Protein AF-A0A4U0XQ15-F1 (afdb_monomer_lite)

Organism: NCBI:txid329884

Sequence (193 aa):
MLPSTNFDNGTGSMVQGSIMISSTAGESGVMVSVNFSGLPSESKYGPFPYHLHTLPVPADGNCSATLGHLDPTDRGEYYPCNVAAPATCQVGDLAGKHGNITMTNFVTQYADPFLSTDPSSPAFFGDKSVVVHTSNTTRITCANFQMMSASSNGTSTNGSTSPSPSVVPYTGSAANISALGAVGLLAIAAAIL

pLDDT: mean 82.76, std 23.74, range [32.72, 98.81]

Foldseek 3Di:
DWDQAKLDCVLVWGKDDDWDWADDPPAAFIKIKDKIAGDHQCVVFDLKWKWWACAFQDPVQNPVVSPHGLAPPPLDDPDQQDCVCNVSDGLGRCCSPPNGRRDNIDIDMDTRNRADCDPVDSNDRQRIKMFMGTPVRHTTIMHHHDDDPDDDDDDDDDDDDDDDDDDDDDPPDDDPPDPPDDPDDDDDDDDDD

Structure (mmCIF, N/CA/C/O backbone):
data_AF-A0A4U0XQ15-F1
#
_entry.id   AF-A0A4U0XQ15-F1
#
loop_
_atom_site.group_PDB
_atom_site.id
_atom_site.type_symbol
_atom_site.label_atom_id
_atom_site.label_alt_id
_atom_site.label_comp_id
_atom_site.label_asym_id
_atom_site.label_entity_id
_atom_site.label_seq_id
_atom_site.pdbx_PDB_ins_code
_atom_site.Cartn_x
_atom_site.Cartn_y
_atom_site.Cartn_z
_atom_site.occupancy
_atom_site.B_iso_or_equiv
_atom_site.auth_seq_id
_atom_site.auth_comp_id
_atom_site.auth_asym_id
_atom_site.auth_atom_id
_atom_site.pdbx_PDB_model_num
ATOM 1 N N . MET A 1 1 ? -10.399 3.857 -4.719 1.00 95.00 1 MET A N 1
ATOM 2 C CA . MET A 1 1 ? -11.183 4.404 -3.586 1.00 95.00 1 MET A CA 1
ATOM 3 C C . MET A 1 1 ? -11.307 3.319 -2.538 1.00 95.00 1 MET A C 1
ATOM 5 O O . MET A 1 1 ? -11.560 2.190 -2.934 1.00 95.00 1 MET A O 1
ATOM 9 N N . LEU A 1 2 ? -11.127 3.637 -1.257 1.00 96.94 2 LEU A N 1
ATOM 10 C CA . LEU A 1 2 ? -11.436 2.709 -0.167 1.00 96.94 2 LEU A CA 1
ATOM 11 C C . LEU A 1 2 ? -12.962 2.543 -0.021 1.00 96.94 2 LEU A C 1
ATOM 13 O O . LEU A 1 2 ? -13.696 3.488 -0.332 1.00 96.94 2 LEU A O 1
ATOM 17 N N . PRO A 1 3 ? -13.452 1.365 0.405 1.00 93.88 3 PRO A N 1
ATOM 18 C CA . PRO A 1 3 ? -14.876 1.131 0.635 1.00 93.88 3 PRO A CA 1
ATOM 19 C C . PRO A 1 3 ? -15.421 1.990 1.786 1.00 93.88 3 PRO A C 1
ATOM 21 O O . PRO A 1 3 ? -14.682 2.426 2.664 1.00 93.88 3 PRO A O 1
ATOM 24 N N . SER A 1 4 ? -16.742 2.191 1.821 1.00 89.69 4 SER A N 1
ATOM 25 C CA . SER A 1 4 ? -17.441 2.897 2.911 1.00 89.69 4 SER A CA 1
ATOM 26 C C . SER A 1 4 ? -17.644 2.041 4.171 1.00 89.69 4 SER A C 1
ATOM 28 O O . SER A 1 4 ? -18.394 2.417 5.066 1.00 89.69 4 SER A O 1
ATOM 30 N N . THR A 1 5 ? -17.035 0.860 4.223 1.00 89.44 5 THR A N 1
ATOM 31 C CA . THR A 1 5 ? -17.074 -0.080 5.345 1.00 89.44 5 THR A CA 1
ATOM 32 C C . THR A 1 5 ? -15.685 -0.669 5.524 1.00 89.44 5 THR A C 1
ATOM 34 O O . THR A 1 5 ? -15.044 -1.021 4.536 1.00 89.44 5 THR A O 1
ATOM 37 N N . ASN A 1 6 ? -15.231 -0.819 6.766 1.00 86.69 6 ASN A N 1
ATOM 38 C CA . ASN A 1 6 ? -13.979 -1.518 7.034 1.00 86.69 6 ASN A CA 1
ATOM 39 C C . ASN A 1 6 ? -14.145 -3.031 6.887 1.00 86.69 6 ASN A C 1
ATOM 41 O O . ASN A 1 6 ? -15.222 -3.575 7.128 1.00 86.69 6 ASN A O 1
ATOM 45 N N . PHE A 1 7 ? -13.046 -3.692 6.535 1.00 93.50 7 PHE A N 1
ATOM 46 C CA . PHE A 1 7 ? -12.957 -5.148 6.553 1.00 93.50 7 PHE A CA 1
ATOM 47 C C . PHE A 1 7 ? -12.902 -5.678 7.989 1.00 93.50 7 PHE A C 1
ATOM 49 O O . PHE A 1 7 ? -13.624 -6.611 8.328 1.00 93.50 7 PHE A O 1
ATOM 56 N N . ASP A 1 8 ? -12.105 -5.035 8.847 1.00 91.75 8 ASP A N 1
ATOM 57 C CA . ASP A 1 8 ? -12.037 -5.330 10.279 1.00 91.75 8 ASP A CA 1
ATOM 58 C C . ASP A 1 8 ? -12.515 -4.113 11.089 1.00 91.75 8 ASP A C 1
ATOM 60 O O . ASP A 1 8 ? -11.965 -3.011 10.991 1.00 91.75 8 ASP A O 1
ATOM 64 N N . ASN A 1 9 ? -13.560 -4.311 11.899 1.00 89.31 9 ASN A N 1
ATOM 65 C CA . ASN A 1 9 ? -14.152 -3.266 12.738 1.00 89.31 9 ASN A CA 1
ATOM 66 C C . ASN A 1 9 ? -13.630 -3.263 14.192 1.00 89.31 9 ASN A C 1
ATOM 68 O O . ASN A 1 9 ? -14.117 -2.503 15.027 1.00 89.31 9 ASN A O 1
ATOM 72 N N . GLY A 1 10 ? -12.629 -4.079 14.523 1.00 90.75 10 GLY A N 1
ATOM 73 C CA . GLY A 1 10 ? -12.030 -4.203 15.857 1.00 90.75 10 GLY A CA 1
ATOM 74 C C . GLY A 1 10 ? -11.324 -2.936 16.354 1.00 90.75 10 GLY A C 1
ATOM 75 O O . GLY A 1 10 ? -11.022 -2.802 17.543 1.00 90.75 10 GLY A O 1
ATOM 76 N N . THR A 1 11 ? -11.095 -1.968 15.465 1.00 91.50 11 THR A N 1
ATOM 77 C CA . THR A 1 11 ? -10.581 -0.640 15.826 1.00 91.50 11 THR A CA 1
ATOM 78 C C . THR A 1 11 ? -11.681 0.348 16.222 1.00 91.50 11 THR A C 1
ATOM 80 O O . THR A 1 11 ? -11.382 1.369 16.841 1.00 91.50 11 THR A O 1
ATOM 83 N N . GLY A 1 12 ? -12.944 0.065 15.873 1.00 91.19 12 GLY A N 1
ATOM 84 C CA . GLY A 1 12 ? -14.080 0.975 16.048 1.00 91.19 12 GLY A CA 1
ATOM 85 C C . GLY A 1 12 ? -14.024 2.241 15.183 1.00 91.19 12 GLY A C 1
ATOM 86 O O . GLY A 1 12 ? -14.842 3.138 15.374 1.00 91.19 12 GLY A O 1
ATOM 87 N N . SER A 1 13 ? -13.063 2.333 14.260 1.00 91.44 13 SER A N 1
ATOM 88 C CA . SER A 1 13 ? -12.923 3.437 13.309 1.00 91.44 13 SER A CA 1
ATOM 89 C C . SER A 1 13 ? -13.306 2.985 11.906 1.00 91.44 13 SER A C 1
ATOM 91 O O . SER A 1 13 ? -13.332 1.789 11.634 1.00 91.44 13 SER A O 1
ATOM 93 N N . MET A 1 14 ? -13.570 3.933 11.007 1.00 95.00 14 MET A N 1
ATOM 94 C CA . MET A 1 14 ? -13.887 3.678 9.601 1.00 95.00 14 MET A CA 1
ATOM 95 C C . MET A 1 14 ? -12.905 4.440 8.718 1.00 95.00 14 MET A C 1
ATOM 97 O O . MET A 1 14 ? -12.964 5.668 8.643 1.00 95.00 14 MET A O 1
ATOM 101 N N . VAL A 1 15 ? -12.014 3.704 8.053 1.00 96.94 15 VAL A N 1
ATOM 102 C CA . VAL A 1 15 ? -10.986 4.296 7.199 1.00 96.94 15 VAL A CA 1
ATOM 103 C C . VAL A 1 15 ? -11.581 4.547 5.824 1.00 96.94 15 VAL A C 1
ATOM 105 O O . VAL A 1 15 ? -12.081 3.629 5.179 1.00 96.94 15 VAL A O 1
ATOM 108 N N . GLN A 1 16 ? -11.522 5.792 5.372 1.00 95.75 16 GLN A N 1
ATOM 109 C CA . GLN A 1 16 ? -12.090 6.230 4.101 1.00 95.75 16 GLN A CA 1
ATOM 110 C C . GLN A 1 16 ? -11.052 6.987 3.281 1.00 95.75 16 GLN A C 1
ATOM 112 O O . GLN A 1 16 ? -10.020 7.414 3.796 1.00 95.75 16 GLN A O 1
ATOM 117 N N . GLY A 1 17 ? -11.346 7.176 1.995 1.00 96.75 17 GLY A N 1
ATOM 118 C CA . GLY A 1 17 ? -10.554 8.019 1.107 1.00 96.75 17 GLY A CA 1
ATOM 119 C C . GLY A 1 17 ? -10.033 7.284 -0.121 1.00 96.75 17 GLY A C 1
ATOM 120 O O . GLY A 1 17 ? -10.680 6.377 -0.656 1.00 96.75 17 GLY A O 1
ATOM 121 N N . SER A 1 18 ? -8.885 7.716 -0.630 1.00 97.25 18 SER A N 1
ATOM 122 C CA . SER A 1 18 ? -8.362 7.255 -1.908 1.00 97.25 18 SER A CA 1
ATOM 123 C C . SER A 1 18 ? -6.843 7.261 -1.980 1.00 97.25 18 SER A C 1
ATOM 125 O O . SER A 1 18 ? -6.152 8.029 -1.318 1.00 97.25 18 SER A O 1
ATOM 127 N N . ILE A 1 19 ? -6.344 6.377 -2.834 1.00 98.19 19 ILE A N 1
ATOM 128 C CA . ILE A 1 19 ? -4.991 6.407 -3.361 1.00 98.19 19 ILE A CA 1
ATOM 129 C C . ILE A 1 19 ? -5.116 6.507 -4.881 1.00 98.19 19 ILE A C 1
ATOM 131 O O . ILE A 1 19 ? -5.899 5.776 -5.494 1.00 98.19 19 ILE A O 1
ATOM 135 N N . MET A 1 20 ? -4.399 7.455 -5.471 1.00 97.44 20 MET A N 1
ATOM 136 C CA . MET A 1 20 ? -4.305 7.665 -6.912 1.00 97.44 20 MET A CA 1
ATOM 137 C C . MET A 1 20 ? -2.851 7.495 -7.324 1.00 97.44 20 MET A C 1
ATOM 139 O O . MET A 1 20 ? -1.964 8.071 -6.700 1.00 97.44 20 MET A O 1
ATOM 143 N N . ILE A 1 21 ? -2.620 6.695 -8.359 1.00 96.44 21 ILE A N 1
ATOM 144 C CA . ILE A 1 21 ? -1.286 6.403 -8.878 1.00 96.44 21 ILE A CA 1
ATOM 145 C C . ILE A 1 21 ? -1.307 6.671 -10.380 1.00 96.44 21 ILE A C 1
ATOM 147 O O . ILE A 1 21 ? -2.149 6.119 -11.090 1.00 96.44 21 ILE A O 1
ATOM 151 N N . SER A 1 22 ? -0.414 7.531 -10.858 1.00 93.88 22 SER A N 1
ATOM 152 C CA . SER A 1 22 ? -0.318 7.915 -12.269 1.00 93.88 22 SER A CA 1
ATOM 153 C C . SER A 1 22 ? 1.123 7.866 -12.763 1.00 93.88 22 SER A C 1
ATOM 155 O O . SER A 1 22 ? 2.060 8.026 -11.987 1.00 93.88 22 SER A O 1
ATOM 157 N N . SER A 1 23 ? 1.317 7.658 -14.064 1.00 90.50 23 SER A N 1
ATOM 158 C CA . SER A 1 23 ? 2.638 7.762 -14.691 1.00 90.50 23 SER A CA 1
ATOM 159 C C . SER A 1 23 ? 3.211 9.172 -14.526 1.00 90.50 23 SER A C 1
ATOM 161 O O . SER A 1 23 ? 2.487 10.158 -14.698 1.00 90.50 23 SER A O 1
ATOM 163 N N . THR A 1 24 ? 4.509 9.281 -14.256 1.00 83.19 24 THR A N 1
ATOM 164 C CA . THR A 1 24 ? 5.234 10.554 -14.334 1.00 83.19 24 THR A CA 1
ATOM 165 C C . THR A 1 24 ? 5.574 10.875 -15.793 1.00 83.19 24 THR A C 1
ATOM 167 O O . THR A 1 24 ? 5.818 9.988 -16.610 1.00 83.19 24 THR A O 1
ATOM 170 N N . ALA A 1 25 ? 5.537 12.154 -16.174 1.00 70.69 25 ALA A N 1
ATOM 171 C CA . ALA A 1 25 ? 5.890 12.556 -17.533 1.00 70.69 25 ALA A CA 1
ATOM 172 C C . ALA A 1 25 ? 7.414 12.473 -17.722 1.00 70.69 25 ALA A C 1
ATOM 174 O O . ALA A 1 25 ? 8.147 13.239 -17.106 1.00 70.69 25 ALA A O 1
ATOM 175 N N . GLY A 1 26 ? 7.882 11.574 -18.592 1.00 60.22 26 GLY A N 1
ATOM 176 C CA . GLY A 1 26 ? 9.290 11.512 -19.009 1.00 60.22 26 GLY A CA 1
ATOM 177 C C . GLY A 1 26 ? 10.249 10.781 -18.062 1.00 60.22 26 GLY A C 1
ATOM 178 O O . GLY A 1 26 ? 11.443 10.755 -18.346 1.00 60.22 26 GLY A O 1
ATOM 179 N N . GLU A 1 27 ? 9.758 10.154 -16.990 1.00 62.00 27 GLU A N 1
ATOM 180 C CA . GLU A 1 27 ? 10.568 9.378 -16.041 1.00 62.00 27 GLU A CA 1
ATOM 181 C C . GLU A 1 27 ? 10.013 7.956 -15.863 1.00 62.00 27 GLU A C 1
ATOM 183 O O . GLU A 1 27 ? 8.839 7.693 -16.120 1.00 62.00 27 GLU A O 1
ATOM 188 N N . SER A 1 28 ? 10.866 7.021 -15.434 1.00 75.62 28 SER A N 1
ATOM 189 C CA . SER A 1 28 ? 10.411 5.700 -14.980 1.00 75.62 28 SER A CA 1
ATOM 190 C C . SER A 1 28 ? 9.802 5.819 -13.584 1.00 75.62 28 SER A C 1
ATOM 192 O O . SER A 1 28 ? 10.382 6.472 -12.717 1.00 75.62 28 SER A O 1
ATOM 194 N N . GLY A 1 29 ? 8.659 5.171 -13.365 1.00 89.69 29 GLY A N 1
ATOM 195 C CA . GLY A 1 29 ? 7.953 5.182 -12.087 1.00 89.69 29 GLY A CA 1
ATOM 196 C C . GLY A 1 29 ? 6.579 5.836 -12.151 1.00 89.69 29 GLY A C 1
ATOM 197 O O . GLY A 1 29 ? 5.979 6.014 -13.215 1.00 89.69 29 GLY A O 1
ATOM 198 N N . VAL A 1 30 ? 6.060 6.165 -10.973 1.00 96.31 30 VAL A N 1
ATOM 199 C CA . VAL A 1 30 ? 4.714 6.704 -10.788 1.00 96.31 30 VAL A CA 1
ATOM 200 C C . VAL A 1 30 ? 4.692 7.807 -9.739 1.00 96.31 30 VAL A C 1
ATOM 202 O O . VAL A 1 30 ? 5.510 7.843 -8.823 1.00 96.31 30 VAL A O 1
ATOM 205 N N . MET A 1 31 ? 3.713 8.696 -9.846 1.00 97.00 31 MET A N 1
ATOM 206 C CA . MET A 1 31 ? 3.334 9.615 -8.783 1.00 97.00 31 MET A CA 1
ATOM 207 C C . MET A 1 31 ? 2.204 8.984 -7.976 1.00 97.00 31 MET A C 1
ATOM 209 O O . MET A 1 31 ? 1.158 8.649 -8.532 1.00 97.00 31 MET A O 1
ATOM 213 N N . VAL A 1 32 ? 2.399 8.847 -6.667 1.00 98.12 32 VAL A N 1
ATOM 214 C CA . VAL A 1 32 ? 1.399 8.328 -5.732 1.00 98.12 32 VAL A CA 1
ATOM 215 C C . VAL A 1 32 ? 0.837 9.489 -4.926 1.00 98.12 32 VAL A C 1
ATOM 217 O O . VAL A 1 32 ? 1.582 10.261 -4.335 1.00 98.12 32 VAL A O 1
ATOM 220 N N . SER A 1 33 ? -0.486 9.618 -4.896 1.00 98.38 33 SER A N 1
ATOM 221 C CA . SER A 1 33 ? -1.211 10.597 -4.083 1.00 98.38 33 SER A CA 1
ATOM 222 C C . SER A 1 33 ? -2.176 9.865 -3.162 1.00 98.38 33 SER A C 1
ATOM 224 O O . SER A 1 33 ? -3.073 9.166 -3.633 1.00 98.38 33 SER A O 1
ATOM 226 N N . VAL A 1 34 ? -1.998 10.024 -1.854 1.00 98.62 34 VAL A N 1
ATOM 227 C CA . VAL A 1 34 ? -2.814 9.381 -0.820 1.00 98.62 34 VAL A CA 1
ATOM 228 C C . VAL A 1 34 ? -3.630 10.445 -0.103 1.00 98.62 34 VAL A C 1
ATOM 230 O O . VAL A 1 34 ? -3.099 11.483 0.284 1.00 98.62 34 VAL A O 1
ATOM 233 N N . ASN A 1 35 ? -4.914 10.176 0.094 1.00 98.44 35 ASN A N 1
ATOM 234 C CA . ASN A 1 35 ? -5.803 10.971 0.925 1.00 98.44 35 ASN A CA 1
ATOM 235 C C . ASN A 1 35 ? -6.703 10.018 1.709 1.00 98.44 35 ASN A C 1
ATOM 237 O O . ASN A 1 35 ? -7.694 9.522 1.173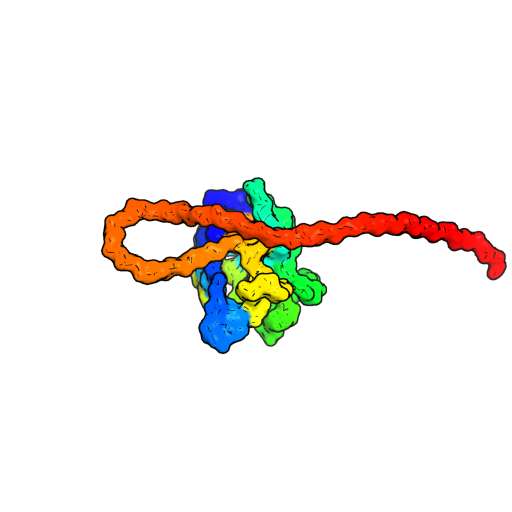 1.00 98.44 35 ASN A O 1
ATOM 241 N N . PHE A 1 36 ? -6.337 9.746 2.957 1.00 98.25 36 PHE A N 1
ATOM 242 C CA . PHE A 1 36 ? -7.093 8.901 3.869 1.00 98.25 36 PHE A CA 1
ATOM 243 C C . PHE A 1 36 ? -7.581 9.689 5.080 1.00 98.25 36 PHE A C 1
ATOM 245 O O . PHE A 1 36 ? -6.929 10.618 5.556 1.00 98.25 36 PHE A O 1
ATOM 252 N N . SER A 1 37 ? -8.727 9.286 5.609 1.00 97.69 37 SER A N 1
ATOM 253 C CA . SER A 1 37 ? -9.312 9.836 6.827 1.00 97.69 37 SER A CA 1
ATOM 254 C C . SER A 1 37 ? -9.937 8.731 7.668 1.00 97.69 37 SER A C 1
ATOM 256 O O . SER A 1 37 ? -10.144 7.608 7.201 1.00 97.69 37 SER A O 1
ATOM 258 N N . GLY A 1 38 ? -10.222 9.041 8.932 1.00 96.50 38 GLY A N 1
ATOM 259 C CA . GLY A 1 38 ? -10.832 8.081 9.851 1.00 96.50 38 GLY A CA 1
ATOM 260 C C . GLY A 1 38 ? -9.902 6.927 10.235 1.00 96.50 38 GLY A C 1
ATOM 261 O O . GLY A 1 38 ? -10.378 5.841 10.574 1.00 96.50 38 GLY A O 1
ATOM 262 N N . LEU A 1 39 ? -8.580 7.133 10.203 1.00 97.50 39 LEU A N 1
ATOM 263 C CA . LEU A 1 39 ? -7.643 6.185 10.809 1.00 97.50 39 LEU A CA 1
ATOM 264 C C . LEU A 1 39 ? -7.883 6.151 12.329 1.00 97.50 39 LEU A C 1
ATOM 266 O O . LEU A 1 39 ? -8.110 7.206 12.934 1.00 97.50 39 LEU A O 1
ATOM 270 N N . PRO A 1 40 ? -7.846 4.964 12.961 1.00 96.44 40 PRO A N 1
ATOM 271 C CA . PRO A 1 40 ? -8.031 4.855 14.401 1.00 96.44 40 PRO A CA 1
ATOM 272 C C . PRO A 1 40 ? -6.871 5.523 15.156 1.00 96.44 40 PRO A C 1
ATOM 274 O O . PRO A 1 40 ? -5.907 6.005 14.566 1.00 96.44 40 PRO A O 1
ATOM 277 N N . SER A 1 41 ? -6.959 5.562 16.488 1.00 96.25 41 SER A N 1
ATOM 278 C CA . SER A 1 41 ? -5.904 6.133 17.334 1.00 96.25 41 SER A CA 1
ATOM 279 C C . SER A 1 41 ? -4.536 5.513 17.016 1.00 96.25 41 SER A C 1
ATOM 281 O O . SER A 1 41 ? -4.329 4.315 17.220 1.00 96.25 41 SER A O 1
ATOM 283 N N . GLU A 1 42 ? -3.605 6.343 16.538 1.00 96.75 42 GLU A N 1
ATOM 284 C CA . GLU A 1 42 ? -2.240 5.932 16.195 1.00 96.75 42 GLU A CA 1
ATOM 285 C C . GLU A 1 42 ? -1.525 5.318 17.405 1.00 96.75 42 GLU A C 1
ATOM 287 O O . GLU A 1 42 ? -0.950 4.244 17.298 1.00 96.75 42 GLU A O 1
ATOM 292 N N . SER A 1 43 ? -1.644 5.921 18.589 1.00 96.62 43 SER A N 1
ATOM 293 C CA . SER A 1 43 ? -1.001 5.402 19.802 1.00 96.62 43 SER A CA 1
ATOM 294 C C . SER A 1 43 ? -1.501 4.020 20.239 1.00 96.62 43 SER A C 1
ATOM 296 O O . SER A 1 43 ? -0.828 3.356 21.024 1.00 96.62 43 SER A O 1
ATOM 298 N N . LYS A 1 44 ? -2.672 3.580 19.758 1.00 96.69 44 LYS A N 1
ATOM 299 C CA . LYS A 1 44 ? -3.254 2.271 20.087 1.00 96.6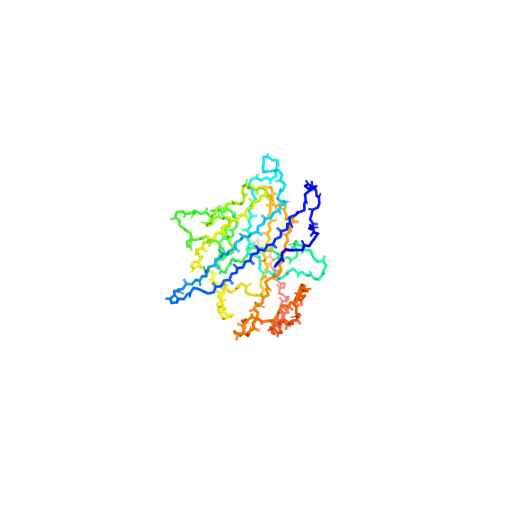9 44 LYS A CA 1
ATOM 300 C C . LYS A 1 44 ? -3.098 1.237 18.972 1.00 96.69 44 LYS A C 1
ATOM 302 O O . LYS A 1 44 ? -2.938 0.058 19.268 1.00 96.69 44 LYS A O 1
ATOM 307 N N . TYR A 1 45 ? -3.206 1.660 17.717 1.00 97.62 45 TYR A N 1
ATOM 308 C CA . TYR A 1 45 ? -3.292 0.759 16.563 1.00 97.62 45 TYR A CA 1
ATOM 309 C C . TYR A 1 45 ? -2.261 1.059 15.470 1.00 97.62 45 TYR A C 1
ATOM 311 O O . TYR A 1 45 ? -2.112 0.263 14.545 1.00 97.62 45 TYR A O 1
ATOM 319 N N . GLY A 1 46 ? -1.593 2.206 15.552 1.00 96.88 46 GLY A N 1
ATOM 320 C CA . GLY A 1 46 ? -0.602 2.666 14.593 1.00 96.88 46 GLY A CA 1
ATOM 321 C C . GLY A 1 46 ? 0.844 2.383 15.036 1.00 96.88 46 GLY A C 1
ATOM 322 O O . GLY A 1 46 ? 1.062 1.692 16.039 1.00 96.88 46 GLY A O 1
ATOM 323 N N . PRO A 1 47 ? 1.837 2.893 14.282 1.00 97.75 47 PRO A N 1
ATOM 324 C CA . PRO A 1 47 ? 1.667 3.520 12.965 1.00 97.75 47 PRO A CA 1
ATOM 325 C C . PRO A 1 47 ? 1.055 2.521 11.967 1.00 97.75 47 PRO A C 1
ATOM 327 O O . PRO A 1 47 ? 1.137 1.319 12.201 1.00 97.75 47 PRO A O 1
ATOM 330 N N . PHE A 1 48 ? 0.389 2.993 10.910 1.00 98.50 48 PHE A N 1
ATOM 331 C CA . PHE A 1 48 ? -0.375 2.139 9.990 1.00 98.50 48 PHE A CA 1
ATOM 332 C C . PHE A 1 48 ? 0.405 1.898 8.689 1.00 98.50 48 PHE A C 1
ATOM 334 O O . PHE A 1 48 ? 0.498 2.817 7.859 1.00 98.50 48 PHE A O 1
ATOM 341 N N . PRO A 1 49 ? 0.969 0.694 8.481 1.00 98.44 49 PRO A N 1
ATOM 342 C CA . PRO A 1 49 ? 1.556 0.321 7.206 1.00 98.44 49 PRO A CA 1
ATOM 343 C C . PRO A 1 49 ? 0.477 0.209 6.133 1.00 98.44 49 PRO A C 1
ATOM 345 O O . PRO A 1 49 ? -0.677 -0.128 6.407 1.00 98.44 49 PRO A O 1
ATOM 348 N N . TYR A 1 50 ? 0.857 0.460 4.892 1.00 98.69 50 TYR A N 1
ATOM 349 C CA . TYR A 1 50 ? 0.002 0.245 3.739 1.00 98.69 50 TYR A CA 1
ATOM 350 C C . TYR A 1 50 ? 0.849 -0.249 2.577 1.00 98.69 50 TYR A C 1
ATOM 352 O O . TYR A 1 50 ? 1.947 0.256 2.325 1.00 98.69 50 TYR A O 1
ATOM 360 N N . HIS A 1 51 ? 0.327 -1.254 1.886 1.00 98.75 51 HIS A N 1
ATOM 361 C CA . HIS A 1 51 ? 1.053 -1.970 0.850 1.00 98.75 51 HIS A CA 1
ATOM 362 C C . HIS A 1 51 ? 0.145 -2.238 -0.341 1.00 98.75 51 HIS A C 1
ATOM 364 O O . HIS A 1 51 ? -1.084 -2.287 -0.214 1.00 98.75 51 HIS A O 1
ATOM 370 N N . LEU A 1 52 ? 0.757 -2.455 -1.502 1.00 98.81 52 LEU A N 1
ATOM 371 C CA . LEU A 1 52 ? 0.070 -3.080 -2.622 1.00 98.81 52 LEU A CA 1
ATOM 372 C C . LEU A 1 52 ? 0.191 -4.594 -2.484 1.00 98.81 52 LEU A C 1
ATOM 374 O O . LEU A 1 52 ? 1.286 -5.107 -2.266 1.00 98.81 52 LEU A O 1
ATOM 378 N N . HIS A 1 53 ? -0.927 -5.300 -2.599 1.00 98.81 53 HIS A N 1
ATOM 379 C CA . HIS A 1 53 ? -1.017 -6.748 -2.448 1.00 98.81 53 HIS A CA 1
ATOM 380 C C . HIS A 1 53 ? -1.179 -7.452 -3.792 1.00 98.81 53 HIS A C 1
ATOM 382 O O . HIS A 1 53 ? -1.678 -6.878 -4.757 1.00 98.81 53 HIS A O 1
ATOM 388 N N . THR A 1 54 ? -0.749 -8.711 -3.848 1.00 98.06 54 THR A N 1
ATOM 389 C CA . THR A 1 54 ? -0.546 -9.441 -5.105 1.00 98.06 54 THR A CA 1
ATOM 390 C C . THR A 1 54 ? -1.845 -9.810 -5.830 1.00 98.06 54 THR A C 1
ATOM 392 O O . THR A 1 54 ? -1.842 -9.943 -7.052 1.00 98.06 54 THR A O 1
ATOM 395 N N . LEU A 1 55 ? -2.961 -9.963 -5.106 1.00 98.44 55 LEU A N 1
ATOM 396 C CA . LEU A 1 55 ? -4.268 -10.276 -5.686 1.00 98.44 55 LEU A CA 1
ATOM 397 C C . LEU A 1 55 ? -5.277 -9.136 -5.483 1.00 98.44 55 LEU A C 1
ATOM 399 O O . LEU A 1 55 ? -5.177 -8.380 -4.507 1.00 98.44 55 LEU A O 1
ATOM 403 N N . PRO A 1 56 ? -6.280 -9.019 -6.371 1.00 98.44 56 PRO A N 1
ATOM 404 C CA . PRO A 1 56 ? -7.403 -8.124 -6.151 1.00 98.44 56 PRO A CA 1
ATOM 405 C C . PRO A 1 56 ? -8.243 -8.569 -4.943 1.00 98.44 56 PRO A C 1
ATOM 407 O O . PRO A 1 56 ? -8.338 -9.750 -4.613 1.00 98.44 56 PRO A O 1
ATOM 410 N N . VAL A 1 57 ? -8.898 -7.604 -4.304 1.00 98.62 57 VAL A N 1
ATOM 411 C CA . VAL A 1 57 ? -9.956 -7.820 -3.320 1.00 98.62 57 VAL A CA 1
ATOM 412 C C . VAL A 1 57 ? -11.132 -8.534 -4.007 1.00 98.62 57 VAL A C 1
ATOM 414 O O . VAL A 1 57 ? -11.637 -8.020 -5.014 1.00 98.62 57 VAL A O 1
ATOM 417 N N . PRO A 1 58 ? -11.582 -9.693 -3.497 1.00 98.00 58 PRO A N 1
ATOM 418 C CA . PRO A 1 58 ? -12.772 -10.386 -3.994 1.00 98.00 58 PRO A CA 1
ATOM 419 C C . PRO A 1 58 ? -14.066 -9.594 -3.754 1.00 98.00 58 PRO A C 1
ATOM 421 O O . PRO A 1 58 ? -14.103 -8.609 -3.018 1.00 98.00 58 PRO A O 1
ATOM 424 N N . ALA A 1 59 ? -15.159 -10.047 -4.375 1.00 96.50 59 ALA A N 1
ATOM 425 C CA . ALA A 1 59 ? -16.458 -9.369 -4.332 1.00 96.50 59 ALA A CA 1
ATOM 426 C C . ALA A 1 59 ? -17.062 -9.239 -2.920 1.00 96.50 59 ALA A C 1
ATOM 428 O O . ALA A 1 59 ? -17.860 -8.337 -2.684 1.00 96.50 59 ALA A O 1
ATOM 429 N N . ASP A 1 60 ? -16.686 -10.118 -1.990 1.00 95.81 60 ASP A N 1
ATOM 430 C CA . ASP A 1 60 ? -17.108 -10.072 -0.586 1.00 95.81 60 ASP A CA 1
ATOM 431 C C . ASP A 1 60 ? -16.286 -9.083 0.266 1.00 95.81 60 ASP A C 1
ATOM 433 O O . ASP A 1 60 ? -16.544 -8.936 1.458 1.00 95.81 60 ASP A O 1
ATOM 437 N N . GLY A 1 61 ? -15.306 -8.390 -0.328 1.00 96.62 61 GLY A N 1
ATOM 438 C CA . GLY A 1 61 ? -14.481 -7.399 0.361 1.00 96.62 61 GLY A CA 1
ATOM 439 C C . GLY A 1 61 ? -13.419 -7.998 1.286 1.00 96.62 61 GLY A C 1
ATOM 440 O O . GLY A 1 61 ? -12.849 -7.272 2.101 1.00 96.62 61 GLY A O 1
ATOM 441 N N . ASN A 1 62 ? -13.141 -9.303 1.197 1.00 98.00 62 ASN A N 1
ATOM 442 C CA . ASN A 1 62 ? -12.209 -9.967 2.101 1.00 98.00 62 ASN A CA 1
ATOM 443 C C . ASN A 1 62 ? -10.750 -9.551 1.844 1.00 98.00 62 ASN A C 1
ATOM 445 O O . ASN A 1 62 ? -10.087 -10.074 0.945 1.00 98.00 62 ASN A O 1
ATOM 449 N N . CYS A 1 63 ? -10.210 -8.662 2.683 1.00 98.56 63 CYS A N 1
ATOM 450 C CA . CYS A 1 63 ? -8.834 -8.195 2.536 1.00 98.56 63 CYS A CA 1
ATOM 451 C C . CYS A 1 63 ? -7.795 -9.297 2.726 1.00 98.56 63 CYS A C 1
ATOM 453 O O . CYS A 1 63 ? -6.702 -9.162 2.194 1.00 98.56 63 CYS A O 1
ATOM 455 N N . SER A 1 64 ? -8.083 -10.386 3.443 1.00 98.38 64 SER A N 1
ATOM 456 C CA . SER A 1 64 ? -7.134 -11.500 3.600 1.00 98.38 64 SER A CA 1
ATOM 457 C C . SER A 1 64 ? -6.900 -12.260 2.290 1.00 98.38 64 SER A C 1
ATOM 459 O O . SER A 1 64 ? -5.824 -12.818 2.082 1.00 98.38 64 SER A O 1
ATOM 461 N N . ALA A 1 65 ? -7.870 -12.236 1.373 1.00 98.50 65 ALA A N 1
ATOM 462 C CA . ALA A 1 65 ? -7.780 -12.909 0.080 1.00 98.50 65 ALA A CA 1
ATOM 463 C C . ALA A 1 65 ? -6.857 -12.197 -0.926 1.00 98.50 65 ALA A C 1
ATOM 465 O O . ALA A 1 65 ? -6.534 -12.771 -1.962 1.00 98.50 65 ALA A O 1
ATOM 466 N N . THR A 1 66 ? -6.373 -10.989 -0.614 1.00 98.56 66 THR A N 1
ATOM 467 C CA . THR A 1 66 ? -5.374 -10.292 -1.444 1.00 98.56 66 THR A CA 1
ATOM 468 C C . THR A 1 66 ? -3.970 -10.914 -1.339 1.00 98.56 66 THR A C 1
ATOM 470 O O . THR A 1 66 ? -3.074 -10.554 -2.102 1.00 98.56 66 THR A O 1
ATOM 473 N N . LEU A 1 67 ? -3.786 -11.871 -0.413 1.00 97.38 67 LEU A N 1
ATOM 474 C CA . LEU A 1 67 ? -2.545 -12.607 -0.126 1.00 97.38 67 LEU A CA 1
ATOM 475 C C . LEU A 1 67 ? -1.382 -11.692 0.277 1.00 97.38 67 LEU A C 1
ATOM 477 O O . LEU A 1 67 ? -1.617 -10.747 1.029 1.00 97.38 67 LEU A O 1
ATOM 481 N N . GLY A 1 68 ? -0.143 -12.025 -0.090 1.00 97.56 68 GLY A N 1
ATOM 482 C CA . GLY A 1 68 ? 1.058 -11.268 0.273 1.00 97.56 68 GLY A CA 1
ATOM 483 C C . GLY A 1 68 ? 1.203 -9.958 -0.501 1.00 97.56 68 GLY A C 1
ATOM 484 O O . GLY A 1 68 ? 0.371 -9.615 -1.346 1.00 97.56 68 GLY A O 1
ATOM 485 N N . HIS A 1 69 ? 2.274 -9.227 -0.208 1.00 98.56 69 HIS A N 1
ATOM 486 C CA . HIS A 1 69 ? 2.607 -7.983 -0.897 1.00 98.56 69 HIS A CA 1
ATOM 487 C C . HIS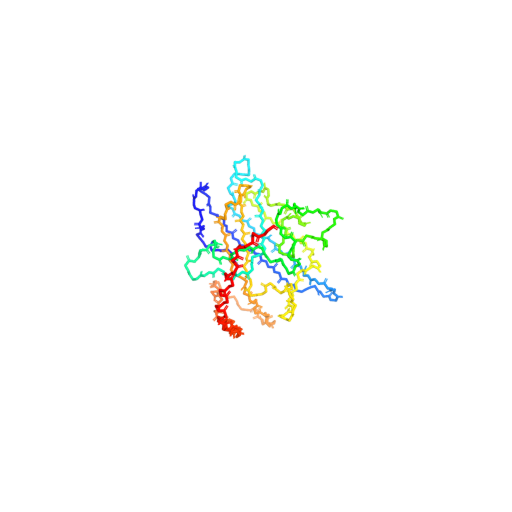 A 1 69 ? 2.982 -8.233 -2.369 1.00 98.56 69 HIS A C 1
ATOM 489 O O . HIS A 1 69 ? 3.377 -9.335 -2.755 1.00 98.56 69 HIS A O 1
ATOM 495 N N . LEU A 1 70 ? 2.863 -7.202 -3.207 1.00 98.50 70 LEU A N 1
ATOM 496 C CA . LEU A 1 70 ? 3.421 -7.197 -4.556 1.00 98.50 70 LEU A CA 1
ATOM 497 C C . LEU A 1 70 ? 4.953 -7.223 -4.453 1.00 98.50 70 LEU A C 1
ATOM 499 O O . LEU A 1 70 ? 5.594 -6.195 -4.235 1.00 98.50 70 LEU A O 1
ATOM 503 N N . ASP A 1 71 ? 5.528 -8.411 -4.595 1.00 97.94 71 ASP A N 1
ATOM 504 C CA . ASP A 1 71 ? 6.958 -8.659 -4.420 1.00 97.94 71 ASP A CA 1
ATOM 505 C C . ASP A 1 71 ? 7.497 -9.548 -5.551 1.00 97.94 71 ASP A C 1
ATOM 507 O O . ASP A 1 71 ? 7.696 -10.749 -5.370 1.00 97.94 71 ASP A O 1
ATOM 511 N N . PRO A 1 72 ? 7.736 -8.983 -6.747 1.00 97.19 72 PRO A N 1
ATOM 512 C CA . PRO A 1 72 ? 8.281 -9.746 -7.869 1.00 97.19 72 PRO A CA 1
ATOM 513 C C . PRO A 1 72 ? 9.730 -10.208 -7.641 1.00 97.19 72 PRO A C 1
ATOM 515 O O . PRO A 1 72 ? 10.258 -10.973 -8.444 1.00 97.19 72 PRO A O 1
ATOM 518 N N . THR A 1 73 ? 10.381 -9.730 -6.578 1.00 94.25 73 THR A N 1
ATOM 519 C CA . THR A 1 73 ? 11.754 -10.089 -6.204 1.00 94.25 73 THR A CA 1
ATOM 520 C C . THR A 1 73 ? 11.830 -11.197 -5.160 1.00 94.25 73 THR A C 1
ATOM 522 O O . THR A 1 73 ? 12.936 -11.621 -4.840 1.00 94.25 73 THR A O 1
ATOM 525 N N . ASP A 1 74 ? 10.684 -11.643 -4.631 1.00 94.25 74 ASP A N 1
ATOM 526 C CA . ASP A 1 74 ? 10.589 -12.622 -3.540 1.00 94.25 74 ASP A CA 1
ATOM 527 C C . ASP A 1 74 ? 11.503 -12.271 -2.348 1.00 94.25 74 ASP A C 1
ATOM 529 O O . ASP A 1 74 ? 12.161 -13.118 -1.745 1.00 94.25 74 ASP A O 1
ATOM 533 N N . ARG A 1 75 ? 11.582 -10.973 -2.019 1.00 94.25 75 ARG A N 1
ATOM 534 C CA . ARG A 1 75 ? 12.341 -10.474 -0.862 1.00 94.25 75 ARG A CA 1
ATOM 535 C C . ARG A 1 75 ? 11.746 -11.012 0.444 1.00 94.25 75 ARG A C 1
ATOM 537 O O . ARG A 1 75 ? 12.480 -11.298 1.391 1.00 94.25 75 ARG A O 1
ATOM 544 N N . GLY A 1 76 ? 10.419 -11.103 0.503 1.00 93.75 76 GLY A N 1
ATOM 545 C CA . GLY A 1 76 ? 9.667 -11.473 1.695 1.00 93.75 76 GLY A CA 1
ATOM 546 C C . GLY A 1 76 ? 9.669 -10.400 2.792 1.00 93.75 76 GLY A C 1
ATOM 547 O O . GLY A 1 76 ? 10.220 -9.307 2.652 1.00 93.75 76 GLY A O 1
ATOM 548 N N . GLU A 1 77 ? 9.030 -10.733 3.916 1.00 88.44 77 GLU A N 1
ATOM 549 C CA . GLU A 1 77 ? 8.745 -9.793 5.014 1.00 88.44 77 GLU A CA 1
ATOM 550 C C . GLU A 1 77 ? 9.707 -9.918 6.210 1.00 88.44 77 GLU A C 1
ATOM 552 O O . GLU A 1 77 ? 9.654 -9.109 7.133 1.00 88.44 77 GLU A O 1
ATOM 557 N N . TYR A 1 78 ? 10.604 -10.914 6.214 1.00 90.44 78 TYR A N 1
ATOM 558 C CA . TYR A 1 78 ? 11.488 -11.179 7.361 1.00 90.44 78 TYR A CA 1
ATOM 559 C C . TYR A 1 78 ? 12.406 -9.991 7.685 1.00 90.44 78 TYR A C 1
ATOM 561 O O . TYR A 1 78 ? 12.693 -9.716 8.851 1.00 90.44 78 TYR A O 1
ATOM 569 N N . TYR A 1 79 ? 12.853 -9.273 6.651 1.00 89.81 79 TYR A N 1
ATOM 570 C CA . TYR A 1 79 ? 13.659 -8.067 6.792 1.00 89.81 79 TYR A CA 1
ATOM 571 C C . TYR A 1 79 ? 12.845 -6.835 6.382 1.00 89.81 79 TYR A C 1
ATOM 573 O O . TYR A 1 79 ? 12.576 -6.670 5.183 1.00 89.81 79 TYR A O 1
ATOM 581 N N . PRO A 1 80 ? 12.530 -5.930 7.331 1.00 92.12 80 PRO A N 1
ATOM 582 C CA . PRO A 1 80 ? 11.846 -4.678 7.030 1.00 92.12 80 PRO A CA 1
ATOM 583 C C . PRO A 1 80 ? 12.536 -3.900 5.907 1.00 92.12 80 PRO A C 1
ATOM 585 O O . PRO A 1 80 ? 13.755 -4.007 5.715 1.00 92.12 80 PRO A O 1
ATOM 588 N N . CYS A 1 81 ? 11.767 -3.114 5.156 1.00 96.81 81 CYS A N 1
ATOM 589 C CA . CYS A 1 81 ? 12.333 -2.229 4.148 1.00 96.81 81 CYS A CA 1
ATOM 590 C C . CYS A 1 81 ? 13.352 -1.268 4.773 1.00 96.81 81 CYS A C 1
ATOM 592 O O . CYS A 1 81 ? 13.111 -0.650 5.810 1.00 96.81 81 CYS A O 1
ATOM 594 N N . ASN A 1 82 ? 14.508 -1.144 4.122 1.00 95.75 82 ASN A N 1
ATOM 595 C CA . ASN A 1 82 ? 15.496 -0.136 4.465 1.00 95.75 82 ASN A 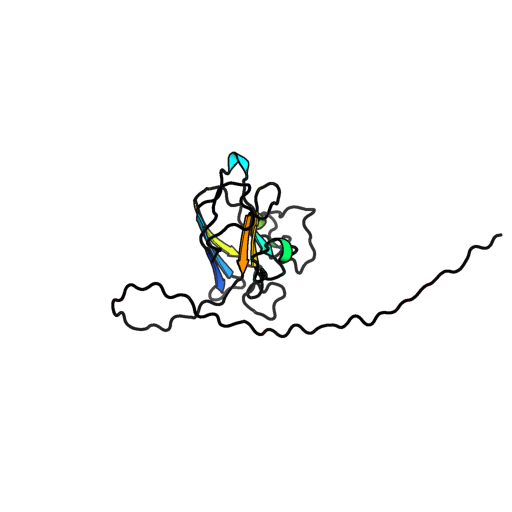CA 1
ATOM 596 C C . ASN A 1 82 ? 15.269 1.085 3.574 1.00 95.75 82 ASN A C 1
ATOM 598 O O . ASN A 1 82 ? 15.603 1.052 2.391 1.00 95.75 82 ASN A O 1
ATOM 602 N N . VAL A 1 83 ? 14.764 2.173 4.153 1.00 95.50 83 VAL A N 1
ATOM 603 C CA . VAL A 1 83 ? 14.501 3.428 3.431 1.00 95.50 83 VAL A CA 1
ATOM 604 C C . VAL A 1 83 ? 15.756 4.040 2.791 1.00 95.50 83 VAL A C 1
ATOM 606 O O . VAL A 1 83 ? 15.654 4.747 1.795 1.00 95.50 83 VAL A O 1
ATOM 609 N N . ALA A 1 84 ? 16.957 3.738 3.303 1.00 96.88 84 ALA A N 1
ATOM 610 C CA . ALA A 1 84 ? 18.217 4.167 2.689 1.00 96.88 84 ALA A CA 1
ATOM 611 C C . ALA A 1 84 ? 18.612 3.320 1.460 1.00 96.88 84 ALA A C 1
ATOM 613 O O . ALA A 1 84 ? 19.517 3.692 0.717 1.00 96.88 84 ALA A O 1
ATOM 614 N N . ALA A 1 85 ? 17.946 2.183 1.243 1.00 96.44 85 ALA A N 1
ATOM 615 C CA . ALA A 1 85 ? 18.140 1.283 0.109 1.00 96.44 85 ALA A CA 1
ATOM 616 C C . ALA A 1 85 ? 16.779 0.798 -0.446 1.00 96.44 85 ALA A C 1
ATOM 618 O O . ALA A 1 85 ? 16.518 -0.413 -0.480 1.00 96.44 85 ALA A O 1
ATOM 619 N N . PRO A 1 86 ? 15.905 1.722 -0.899 1.00 96.31 86 PRO A N 1
ATOM 620 C CA . PRO A 1 86 ? 14.508 1.419 -1.219 1.00 96.31 86 PRO A CA 1
ATOM 621 C C . PRO A 1 86 ? 14.362 0.471 -2.416 1.00 96.31 86 PRO A C 1
ATOM 623 O O . PRO A 1 86 ? 13.384 -0.262 -2.501 1.00 96.31 86 PRO A O 1
ATOM 626 N N . ALA A 1 87 ? 15.374 0.408 -3.288 1.00 95.88 87 ALA A N 1
ATOM 627 C CA . ALA A 1 87 ? 15.440 -0.536 -4.405 1.00 95.88 87 ALA A CA 1
ATOM 628 C C . ALA A 1 87 ? 15.518 -2.007 -3.977 1.00 95.88 87 ALA A C 1
ATOM 630 O O . ALA A 1 87 ? 15.302 -2.892 -4.797 1.00 95.88 87 ALA A O 1
ATOM 631 N N . THR A 1 88 ? 15.848 -2.278 -2.712 1.00 95.50 88 THR A N 1
ATOM 632 C CA . THR A 1 88 ? 15.840 -3.644 -2.179 1.00 95.50 88 THR A CA 1
ATOM 633 C C . THR A 1 88 ? 14.477 -4.041 -1.629 1.00 95.50 88 THR A C 1
ATOM 635 O O . THR A 1 88 ? 14.253 -5.228 -1.415 1.00 95.50 88 THR A O 1
ATOM 638 N N . CYS A 1 89 ? 13.602 -3.077 -1.334 1.00 97.69 89 CYS A N 1
ATOM 639 C CA . CYS A 1 89 ? 12.315 -3.319 -0.696 1.00 97.69 89 CYS A CA 1
ATOM 640 C C . CYS A 1 89 ? 11.334 -3.988 -1.657 1.00 97.69 89 CYS A C 1
ATOM 642 O O . CYS A 1 89 ? 11.501 -3.927 -2.874 1.00 97.69 89 CYS A O 1
ATOM 644 N N . GLN A 1 90 ? 10.286 -4.601 -1.105 1.00 98.44 90 GLN A N 1
ATOM 645 C CA . GLN A 1 90 ? 9.213 -5.138 -1.934 1.00 98.44 90 GLN A CA 1
ATOM 646 C C . GLN A 1 90 ? 8.605 -4.000 -2.753 1.00 98.44 90 GLN A C 1
ATOM 648 O O . GLN A 1 90 ? 8.399 -2.890 -2.251 1.00 98.44 90 GLN A O 1
ATOM 653 N N . VAL A 1 91 ? 8.298 -4.271 -4.018 1.00 98.19 91 VAL A N 1
ATOM 654 C CA . VAL A 1 91 ? 7.767 -3.257 -4.937 1.00 98.19 91 VAL A CA 1
ATOM 655 C C . VAL A 1 91 ? 6.491 -2.617 -4.376 1.00 98.19 91 VAL A C 1
ATOM 657 O O . VAL A 1 91 ? 6.338 -1.396 -4.435 1.00 98.19 91 VAL A O 1
ATOM 660 N N . GLY A 1 92 ? 5.619 -3.421 -3.764 1.00 98.38 92 GLY A N 1
ATOM 661 C CA . GLY A 1 92 ? 4.386 -2.984 -3.115 1.00 98.38 92 GLY A CA 1
ATOM 662 C C . GLY A 1 92 ? 4.543 -2.379 -1.718 1.00 98.38 92 GLY A C 1
ATOM 663 O O . GLY A 1 92 ? 3.540 -1.907 -1.187 1.00 98.38 92 GLY A O 1
ATOM 664 N N . ASP A 1 93 ? 5.736 -2.364 -1.113 1.00 98.56 93 ASP A N 1
ATOM 665 C CA . ASP A 1 93 ? 5.944 -1.826 0.239 1.00 98.56 93 ASP A CA 1
ATOM 666 C C . ASP A 1 93 ? 6.041 -0.291 0.232 1.00 98.56 93 ASP A C 1
ATOM 668 O O . ASP A 1 93 ? 7.122 0.306 0.274 1.00 98.56 93 ASP A O 1
ATOM 672 N N . LEU A 1 94 ? 4.883 0.363 0.114 1.00 98.69 94 LEU A N 1
ATOM 673 C CA . LEU A 1 94 ? 4.785 1.820 0.071 1.00 98.69 94 LEU A CA 1
ATOM 674 C C . LEU A 1 94 ? 5.157 2.456 1.411 1.00 98.69 94 LEU A C 1
ATOM 676 O O . LEU A 1 94 ? 5.912 3.426 1.434 1.00 98.69 94 LEU A O 1
ATOM 680 N N . ALA A 1 95 ? 4.660 1.913 2.521 1.00 98.31 95 ALA A N 1
ATOM 681 C CA . ALA A 1 95 ? 4.938 2.454 3.846 1.00 98.31 95 ALA A CA 1
ATOM 682 C C . ALA A 1 95 ? 6.411 2.317 4.257 1.00 98.31 95 ALA A C 1
ATOM 684 O O . ALA A 1 95 ? 6.972 3.243 4.842 1.00 98.31 95 ALA A O 1
ATOM 685 N N . GLY A 1 96 ? 7.066 1.206 3.922 1.00 97.75 96 GLY A N 1
ATOM 686 C CA . GLY A 1 96 ? 8.488 1.011 4.179 1.00 97.75 96 GLY A CA 1
ATOM 687 C C . GLY A 1 96 ? 9.377 1.966 3.380 1.00 97.75 96 GLY A C 1
ATOM 688 O O . GLY A 1 96 ? 10.373 2.465 3.906 1.00 97.75 96 GLY A O 1
ATOM 689 N N . LYS A 1 97 ? 9.002 2.268 2.128 1.00 98.19 97 LYS A N 1
ATOM 690 C CA . LYS A 1 97 ? 9.741 3.199 1.257 1.00 98.19 97 LYS A CA 1
ATOM 691 C C . LYS A 1 97 ? 9.465 4.673 1.564 1.00 98.19 97 LYS A C 1
ATOM 693 O O . LYS A 1 97 ? 10.387 5.480 1.511 1.00 98.19 97 LYS A O 1
ATOM 698 N N . HIS A 1 98 ? 8.218 5.024 1.879 1.00 98.06 98 HIS A N 1
ATOM 699 C CA . HIS A 1 98 ? 7.745 6.420 1.904 1.00 98.06 98 HIS A CA 1
ATOM 700 C C . HIS A 1 98 ? 7.195 6.874 3.261 1.00 98.06 98 HIS A C 1
ATOM 702 O O . HIS A 1 98 ? 6.754 8.014 3.401 1.00 98.06 98 HIS A O 1
ATOM 708 N N . GLY A 1 99 ? 7.239 6.005 4.271 1.00 98.00 99 GLY A N 1
ATOM 709 C CA . GLY A 1 99 ? 6.746 6.261 5.622 1.00 98.00 99 GLY A CA 1
ATOM 710 C C . GLY A 1 99 ? 5.336 5.718 5.870 1.00 98.00 99 GLY A C 1
ATOM 711 O O . GLY A 1 99 ? 4.473 5.700 4.990 1.00 98.00 99 GLY A O 1
ATOM 712 N N . ASN A 1 100 ? 5.099 5.290 7.111 1.00 98.31 100 ASN A N 1
ATOM 713 C CA . ASN A 1 100 ? 3.787 4.844 7.575 1.00 98.31 100 ASN A CA 1
ATOM 714 C C . ASN A 1 100 ? 2.786 6.003 7.667 1.00 98.31 100 ASN A C 1
ATOM 716 O O . ASN A 1 100 ? 3.156 7.167 7.821 1.00 98.31 100 ASN A O 1
ATOM 720 N N . ILE A 1 101 ? 1.499 5.663 7.684 1.00 98.38 101 ILE A N 1
ATOM 721 C CA . ILE A 1 101 ? 0.450 6.608 8.065 1.00 98.38 101 ILE A CA 1
ATOM 722 C C . ILE A 1 101 ? 0.477 6.763 9.593 1.00 98.38 101 ILE A C 1
ATOM 724 O O . ILE A 1 101 ? 0.399 5.777 10.326 1.00 98.38 101 ILE A O 1
ATOM 728 N N . THR A 1 102 ? 0.569 7.996 10.085 1.00 97.00 102 THR A N 1
ATOM 729 C CA . THR A 1 102 ? 0.709 8.304 11.526 1.00 97.00 102 THR A CA 1
ATOM 730 C C . THR A 1 102 ? -0.392 9.219 12.062 1.00 97.00 102 THR A C 1
ATOM 732 O O . THR A 1 102 ? -0.404 9.583 13.230 1.00 97.00 102 THR A O 1
ATOM 735 N N . MET A 1 103 ? -1.349 9.612 11.221 1.00 96.12 103 MET A N 1
ATOM 736 C CA . MET A 1 103 ? -2.385 10.583 11.577 1.00 96.12 103 MET A CA 1
ATOM 737 C C . MET A 1 103 ? -3.776 10.058 11.234 1.00 96.12 103 MET A C 1
ATOM 739 O O . MET A 1 103 ? -3.951 9.318 10.269 1.00 96.12 103 MET A O 1
ATOM 743 N N . THR A 1 104 ? -4.783 10.501 11.995 1.00 96.81 104 THR A N 1
ATOM 744 C CA . THR A 1 104 ? -6.203 10.205 11.730 1.00 96.81 104 THR A CA 1
ATOM 745 C C . THR A 1 104 ? -6.630 10.647 10.330 1.00 96.81 104 THR A C 1
ATOM 747 O O . THR A 1 104 ? -7.394 9.947 9.668 1.00 96.81 104 THR A O 1
ATOM 750 N N . ASN A 1 105 ? -6.121 11.801 9.891 1.00 97.69 105 ASN A N 1
ATOM 751 C CA . ASN A 1 105 ? -6.244 12.308 8.531 1.00 97.69 105 ASN A CA 1
ATOM 752 C C . ASN A 1 105 ? -4.846 12.372 7.929 1.00 97.69 105 ASN A C 1
ATOM 754 O O . ASN A 1 105 ? -3.953 12.993 8.505 1.00 97.69 105 ASN A O 1
ATOM 758 N N . PHE A 1 106 ? -4.661 11.741 6.781 1.00 98.06 106 PHE A N 1
ATOM 759 C CA . PHE A 1 106 ? -3.364 11.578 6.157 1.00 98.06 106 PHE A CA 1
ATOM 760 C C . PHE A 1 106 ? -3.455 11.925 4.681 1.00 98.06 106 PHE A C 1
ATOM 762 O O . PHE A 1 106 ? -4.153 11.266 3.913 1.00 98.06 106 PHE A O 1
ATOM 769 N N . VAL A 1 107 ? -2.730 12.969 4.294 1.00 98.38 107 VAL A N 1
ATOM 770 C CA . VAL A 1 107 ? -2.613 13.406 2.908 1.00 98.38 107 VAL A CA 1
ATOM 771 C C . VAL A 1 107 ? -1.134 13.500 2.582 1.00 98.38 107 VAL A C 1
ATOM 773 O O . VAL A 1 107 ? -0.394 14.187 3.282 1.00 98.38 107 VAL A O 1
ATOM 776 N N . THR A 1 108 ? -0.699 12.804 1.538 1.00 98.31 108 THR A N 1
ATOM 777 C CA . THR A 1 108 ? 0.688 12.862 1.073 1.00 98.31 108 THR A CA 1
ATOM 778 C C . THR A 1 108 ? 0.772 12.619 -0.427 1.00 98.31 108 THR A C 1
ATOM 780 O O . THR A 1 108 ? -0.150 12.073 -1.041 1.00 98.31 108 THR A O 1
ATOM 783 N N . GLN A 1 109 ? 1.895 13.019 -1.009 1.00 98.00 109 GLN A N 1
ATOM 784 C CA . GLN A 1 109 ? 2.239 12.759 -2.394 1.00 98.00 109 GLN A CA 1
ATOM 785 C C . GLN A 1 109 ? 3.741 12.492 -2.504 1.00 98.00 109 GLN A C 1
ATOM 787 O O . GLN A 1 109 ? 4.539 13.196 -1.887 1.00 98.00 109 GLN A O 1
ATOM 792 N N . TYR A 1 110 ? 4.122 11.484 -3.284 1.00 97.31 110 TYR A N 1
ATOM 793 C CA . TYR A 1 110 ? 5.518 11.111 -3.501 1.00 97.31 110 TYR A CA 1
ATOM 794 C C . TYR A 1 110 ? 5.702 10.368 -4.828 1.00 97.31 110 TYR A C 1
ATOM 796 O O . TYR A 1 110 ? 4.767 9.767 -5.363 1.00 97.31 110 TYR A O 1
ATOM 804 N N . ALA A 1 111 ? 6.927 10.399 -5.350 1.00 96.50 111 ALA A N 1
ATOM 805 C CA . ALA A 1 111 ? 7.318 9.596 -6.500 1.00 96.50 111 ALA A CA 1
ATOM 806 C C . ALA A 1 111 ? 7.762 8.198 -6.043 1.00 96.50 111 ALA A C 1
ATOM 808 O O . ALA A 1 111 ? 8.563 8.068 -5.118 1.00 96.50 111 ALA A O 1
ATOM 809 N N . ASP A 1 112 ? 7.272 7.157 -6.713 1.00 97.38 112 ASP A N 1
ATOM 810 C CA . ASP A 1 112 ? 7.731 5.781 -6.543 1.00 97.38 112 ASP A CA 1
ATOM 811 C C . ASP A 1 112 ? 8.355 5.285 -7.858 1.00 97.38 112 ASP A C 1
ATOM 813 O O . ASP A 1 112 ? 7.633 5.087 -8.837 1.00 97.38 112 ASP A O 1
ATOM 817 N N . PRO A 1 113 ? 9.685 5.090 -7.920 1.00 96.06 113 PRO A N 1
ATOM 818 C CA . PRO A 1 113 ? 10.360 4.678 -9.150 1.00 96.06 113 PRO A CA 1
ATOM 819 C C . PRO A 1 113 ? 10.265 3.167 -9.425 1.00 96.06 113 PRO A C 1
ATOM 821 O O . PRO A 1 113 ? 10.843 2.693 -10.400 1.00 96.06 113 PRO A O 1
ATOM 824 N N . PHE A 1 114 ? 9.595 2.394 -8.563 1.00 96.44 114 PHE A N 1
ATOM 825 C CA . PHE A 1 114 ? 9.599 0.930 -8.604 1.00 96.44 114 PHE A CA 1
ATOM 826 C C . PHE A 1 114 ? 8.286 0.351 -9.118 1.00 96.44 114 PHE A C 1
ATOM 828 O O . PHE A 1 114 ? 8.299 -0.696 -9.757 1.00 96.44 114 PHE A O 1
ATOM 835 N N . LEU A 1 115 ? 7.162 1.013 -8.846 1.00 97.19 115 LEU A N 1
ATOM 836 C CA . LEU A 1 115 ? 5.861 0.656 -9.402 1.00 97.19 115 LEU A CA 1
ATOM 837 C C . LEU A 1 115 ? 5.767 0.995 -10.890 1.00 97.19 115 LEU A C 1
ATOM 839 O O . LEU A 1 115 ? 6.375 1.950 -11.373 1.00 97.19 115 LEU A O 1
ATOM 843 N N . SER A 1 116 ? 4.938 0.237 -11.609 1.00 95.44 116 SER A N 1
ATOM 844 C CA . SER A 1 116 ? 4.731 0.428 -13.042 1.00 95.44 116 SER A CA 1
ATOM 845 C C . SER A 1 116 ? 3.256 0.517 -13.423 1.00 95.44 116 SER A C 1
ATOM 847 O O . SER A 1 116 ? 2.401 -0.175 -12.870 1.00 95.44 116 SER A O 1
ATOM 849 N N . THR A 1 117 ? 2.966 1.355 -14.417 1.00 94.06 117 THR A N 1
ATOM 850 C CA . THR A 1 117 ? 1.666 1.407 -15.110 1.00 94.06 117 THR A CA 1
ATOM 851 C C . THR A 1 117 ? 1.629 0.534 -16.368 1.00 94.06 117 THR A C 1
ATOM 853 O O . THR A 1 117 ? 0.566 0.388 -16.962 1.00 94.06 117 THR A O 1
ATOM 856 N N . ASP A 1 118 ? 2.756 -0.063 -16.764 1.00 93.38 118 ASP A N 1
ATOM 857 C CA . ASP A 1 118 ? 2.862 -0.977 -17.903 1.00 93.38 118 ASP A CA 1
ATOM 858 C C . ASP A 1 118 ? 2.375 -2.386 -17.509 1.00 93.38 118 ASP A C 1
ATOM 860 O O . ASP A 1 118 ? 3.031 -3.015 -16.676 1.00 93.38 118 ASP A O 1
ATOM 864 N N . PRO A 1 119 ? 1.288 -2.919 -18.109 1.00 94.62 119 PRO A N 1
ATOM 865 C CA . PRO A 1 119 ? 0.764 -4.255 -17.805 1.00 94.62 119 PRO A CA 1
ATOM 866 C C . PRO A 1 119 ? 1.733 -5.415 -18.068 1.00 94.62 119 PRO A C 1
ATOM 868 O O . PRO A 1 119 ? 1.513 -6.513 -17.563 1.00 94.62 119 PRO A O 1
ATOM 871 N N . SER A 1 120 ? 2.785 -5.202 -18.864 1.00 95.56 120 SER A N 1
ATOM 872 C CA . SER A 1 120 ? 3.831 -6.203 -19.105 1.00 95.56 120 SER A CA 1
ATOM 873 C C . SER A 1 120 ? 4.899 -6.239 -18.004 1.00 95.56 120 SER A C 1
ATOM 875 O O . SER A 1 120 ? 5.683 -7.186 -17.926 1.00 95.56 120 SER A O 1
ATOM 877 N N . SER A 1 121 ? 4.929 -5.229 -17.131 1.00 95.88 121 SER A N 1
ATOM 878 C CA . SER A 1 121 ? 5.885 -5.145 -16.036 1.00 95.88 121 SER A CA 1
ATOM 879 C C . SER A 1 121 ? 5.484 -6.059 -14.872 1.00 95.88 121 SER A C 1
ATOM 881 O O . SER A 1 121 ? 4.331 -6.035 -14.443 1.00 95.88 121 SER A O 1
ATOM 883 N N . PRO A 1 122 ? 6.429 -6.783 -14.245 1.00 96.81 122 PRO A N 1
ATOM 884 C CA . PRO A 1 122 ? 6.152 -7.499 -12.998 1.00 96.81 122 PRO A CA 1
ATOM 885 C C . PRO A 1 122 ? 5.827 -6.554 -11.824 1.00 96.81 122 PRO A C 1
ATOM 887 O O . PRO A 1 122 ? 5.295 -6.992 -10.808 1.00 96.81 122 PRO A O 1
ATOM 890 N N . ALA A 1 123 ? 6.121 -5.257 -11.962 1.00 97.06 123 ALA A N 1
ATOM 891 C CA . ALA A 1 123 ? 5.757 -4.209 -11.014 1.00 97.06 123 ALA A CA 1
ATOM 892 C C . ALA A 1 123 ? 4.398 -3.550 -11.319 1.00 97.06 123 ALA A C 1
ATOM 894 O O . ALA A 1 123 ? 4.060 -2.520 -10.727 1.00 97.06 123 ALA A O 1
ATOM 895 N N . PHE A 1 124 ? 3.631 -4.101 -12.266 1.00 97.19 124 PHE A N 1
ATOM 896 C CA . PHE A 1 124 ? 2.314 -3.587 -12.611 1.00 97.19 124 PHE A CA 1
ATOM 897 C C . PHE A 1 124 ? 1.342 -3.703 -11.435 1.00 97.19 124 PHE A C 1
ATOM 899 O O . PHE A 1 124 ? 1.098 -4.793 -10.913 1.00 97.19 124 PHE A O 1
ATOM 906 N N . PHE A 1 125 ? 0.758 -2.570 -11.043 1.00 97.25 125 PHE A N 1
ATOM 907 C CA . PHE A 1 125 ? -0.198 -2.507 -9.935 1.00 97.25 125 PHE A CA 1
ATOM 908 C C . PHE A 1 125 ? -1.666 -2.445 -10.378 1.00 97.25 125 PHE A C 1
ATOM 910 O O . PHE A 1 125 ? -2.558 -2.524 -9.536 1.00 97.25 125 PHE A O 1
ATOM 917 N N . GLY A 1 126 ? -1.950 -2.241 -11.667 1.00 96.62 126 GLY A N 1
ATOM 918 C CA . GLY A 1 126 ? -3.295 -1.864 -12.117 1.00 96.62 126 GLY A CA 1
ATOM 919 C C . GLY A 1 126 ? -4.372 -2.937 -11.910 1.00 96.62 126 GLY A C 1
ATOM 920 O O . GLY A 1 126 ? -5.549 -2.602 -11.846 1.00 96.62 126 GLY A O 1
ATOM 921 N N . ASP A 1 127 ? -3.978 -4.201 -11.763 1.00 96.81 127 ASP A N 1
ATOM 922 C CA . ASP A 1 127 ? -4.820 -5.367 -11.455 1.00 96.81 127 ASP A CA 1
ATOM 923 C C . ASP A 1 127 ? -4.662 -5.855 -9.997 1.00 96.81 127 ASP A C 1
ATOM 925 O O . ASP A 1 127 ? -5.103 -6.950 -9.641 1.00 96.81 127 ASP A O 1
ATOM 929 N N . LYS A 1 128 ? -4.002 -5.055 -9.154 1.00 98.31 128 LYS A N 1
ATOM 930 C CA . LYS A 1 128 ? -3.684 -5.361 -7.757 1.00 98.31 128 LYS A CA 1
ATOM 931 C C . LYS A 1 128 ? -4.630 -4.641 -6.798 1.00 98.31 128 LYS A C 1
ATOM 933 O O . LYS A 1 128 ? -5.567 -3.940 -7.196 1.00 98.31 128 LYS A O 1
ATOM 938 N N . SER A 1 129 ? -4.372 -4.803 -5.506 1.00 98.81 129 SER A N 1
ATOM 939 C CA . SER A 1 129 ? -5.099 -4.111 -4.444 1.00 98.81 129 SER A CA 1
ATOM 940 C C . SER A 1 129 ? -4.165 -3.311 -3.543 1.00 98.81 129 SER A C 1
ATOM 942 O O . SER A 1 129 ? -2.974 -3.589 -3.468 1.00 98.81 129 SER A O 1
ATOM 944 N N . VAL A 1 130 ? -4.709 -2.312 -2.853 1.00 98.81 130 VAL A N 1
ATOM 945 C CA . VAL A 1 130 ? -4.070 -1.653 -1.709 1.00 98.81 130 VAL A CA 1
ATOM 946 C C . VAL A 1 130 ? -4.682 -2.198 -0.424 1.00 98.81 130 VAL A C 1
ATOM 948 O O . VAL A 1 130 ? -5.895 -2.409 -0.368 1.00 98.81 130 VAL A O 1
ATOM 951 N N . VAL A 1 131 ? -3.868 -2.397 0.609 1.00 98.81 131 VAL A N 1
ATOM 952 C CA . VAL A 1 131 ? -4.313 -2.780 1.955 1.00 98.81 131 VAL A CA 1
ATOM 953 C C . VAL A 1 131 ? -3.679 -1.838 2.970 1.00 98.81 131 VAL A C 1
ATOM 955 O O . VAL A 1 131 ? -2.501 -1.508 2.860 1.00 98.81 131 VAL A O 1
ATOM 958 N N . VAL A 1 132 ? -4.466 -1.405 3.953 1.00 98.62 132 VAL A N 1
ATOM 959 C CA . VAL A 1 132 ? -3.987 -0.667 5.127 1.00 98.62 132 VAL A CA 1
ATOM 960 C C . VAL A 1 132 ? -4.024 -1.605 6.328 1.00 98.62 132 VAL A C 1
ATOM 962 O O . VAL A 1 132 ? -4.999 -2.341 6.514 1.00 98.62 132 VAL A O 1
ATOM 965 N N . HIS A 1 133 ? -2.976 -1.563 7.143 1.00 98.44 133 HIS A N 1
ATOM 966 C CA . HIS A 1 133 ? -2.796 -2.410 8.313 1.00 98.44 133 HIS A CA 1
ATOM 967 C C . HIS A 1 133 ? -2.666 -1.580 9.588 1.00 98.44 133 HIS A C 1
ATOM 969 O O . HIS A 1 133 ? -2.201 -0.444 9.565 1.00 98.44 133 HIS A O 1
ATOM 975 N N . THR A 1 134 ? -3.020 -2.165 10.723 1.00 98.19 134 THR A N 1
ATOM 976 C CA . THR A 1 134 ? -2.506 -1.738 12.032 1.00 98.19 134 THR A CA 1
ATOM 977 C C . THR A 1 134 ? -1.057 -2.193 12.225 1.00 98.19 134 THR A C 1
ATOM 979 O O . THR A 1 134 ? -0.547 -3.040 11.489 1.00 98.19 134 THR A O 1
ATOM 982 N N . SER A 1 135 ? -0.385 -1.672 13.253 1.00 97.06 135 SER A N 1
ATOM 983 C CA . SER A 1 135 ? 1.008 -2.024 13.572 1.00 97.06 135 SER A CA 1
ATOM 984 C C . SER A 1 135 ? 1.217 -3.495 13.944 1.00 97.06 135 SER A C 1
ATOM 986 O O . SER A 1 135 ? 2.315 -4.017 13.780 1.00 97.06 135 SER A O 1
ATOM 988 N N . ASN A 1 136 ? 0.167 -4.195 14.383 1.00 96.06 136 ASN A N 1
ATOM 989 C CA . ASN A 1 136 ? 0.172 -5.646 14.601 1.00 96.06 136 ASN A CA 1
ATOM 990 C C . ASN A 1 136 ? -0.249 -6.453 13.356 1.00 96.06 136 ASN A C 1
ATOM 992 O O . ASN A 1 136 ? -0.690 -7.587 13.506 1.00 96.06 136 ASN A O 1
ATOM 996 N N . THR A 1 137 ? -0.144 -5.857 12.164 1.00 95.44 137 THR A N 1
ATOM 997 C CA . THR A 1 137 ? -0.389 -6.445 10.834 1.00 95.44 137 THR A CA 1
ATOM 998 C C . THR A 1 137 ? -1.841 -6.780 10.474 1.00 95.44 137 THR A C 1
ATOM 1000 O O . THR A 1 137 ? -2.102 -7.179 9.332 1.00 95.44 137 THR A O 1
ATOM 1003 N N . THR A 1 138 ? -2.814 -6.539 11.364 1.00 97.75 138 THR A N 1
ATOM 1004 C CA . THR A 1 138 ? -4.243 -6.701 11.042 1.00 97.75 138 THR A CA 1
ATOM 1005 C C . THR A 1 138 ? -4.633 -5.806 9.867 1.00 97.75 138 THR A C 1
ATOM 1007 O O . THR A 1 138 ? -4.439 -4.593 9.905 1.00 97.75 138 THR A O 1
ATOM 1010 N N . ARG A 1 139 ? -5.219 -6.401 8.823 1.00 98.31 139 ARG A N 1
ATOM 1011 C CA . ARG A 1 139 ? -5.775 -5.682 7.665 1.00 98.31 139 ARG A CA 1
ATOM 1012 C C . ARG A 1 139 ? -7.055 -4.979 8.110 1.00 98.31 139 ARG A C 1
ATOM 1014 O O . ARG A 1 139 ? -7.956 -5.652 8.590 1.00 98.31 139 ARG A O 1
ATOM 1021 N N . ILE A 1 140 ? -7.157 -3.661 7.953 1.00 97.56 140 ILE A N 1
ATOM 1022 C CA . ILE A 1 140 ? -8.346 -2.900 8.396 1.00 97.56 140 ILE A CA 1
ATOM 1023 C C . ILE A 1 140 ? -9.250 -2.474 7.240 1.00 97.56 140 ILE A C 1
ATOM 1025 O O . ILE A 1 140 ? -10.473 -2.447 7.378 1.00 97.56 140 ILE A O 1
ATOM 1029 N N . THR A 1 141 ? -8.666 -2.183 6.080 1.00 98.38 141 THR A N 1
ATOM 1030 C CA . THR A 1 141 ? -9.397 -1.852 4.854 1.00 98.38 141 THR A CA 1
ATOM 1031 C C . THR A 1 141 ? -8.533 -2.156 3.637 1.00 98.38 141 THR A C 1
ATOM 1033 O O . THR A 1 141 ? -7.302 -2.208 3.730 1.00 98.38 141 THR A O 1
ATOM 1036 N N . CYS A 1 142 ? -9.173 -2.367 2.495 1.00 98.69 142 CYS A N 1
ATOM 1037 C CA . CYS A 1 142 ? -8.506 -2.635 1.234 1.00 98.69 142 CYS A CA 1
ATOM 1038 C C . CYS A 1 142 ? -9.385 -2.236 0.052 1.00 98.69 142 CYS A C 1
ATOM 1040 O O . CYS A 1 142 ? -10.604 -2.117 0.174 1.00 98.69 142 CYS A O 1
ATOM 1042 N N . ALA A 1 143 ? -8.765 -2.031 -1.107 1.00 98.50 143 ALA A N 1
ATOM 1043 C CA . ALA A 1 143 ? -9.477 -1.722 -2.340 1.00 98.50 143 ALA A CA 1
ATOM 1044 C C . ALA A 1 143 ? -8.701 -2.152 -3.582 1.00 98.50 143 ALA A C 1
ATOM 1046 O O . ALA A 1 143 ? -7.473 -2.179 -3.577 1.00 98.50 143 ALA A O 1
ATOM 1047 N N . ASN A 1 144 ? -9.429 -2.413 -4.667 1.00 98.44 144 ASN A N 1
ATOM 1048 C CA . ASN A 1 144 ? -8.852 -2.642 -5.991 1.00 98.44 144 ASN A CA 1
ATOM 1049 C C . ASN A 1 144 ? -8.483 -1.334 -6.688 1.00 98.44 144 ASN A C 1
ATOM 1051 O O . ASN A 1 144 ? -9.179 -0.319 -6.543 1.00 98.44 144 ASN A O 1
ATOM 1055 N N . PHE A 1 145 ? -7.430 -1.387 -7.502 1.00 97.62 145 PHE A N 1
ATOM 1056 C CA . PHE A 1 145 ? -7.153 -0.337 -8.473 1.00 97.62 145 PHE A CA 1
ATOM 1057 C C . PHE A 1 145 ? -8.126 -0.413 -9.648 1.00 97.62 145 PHE A C 1
ATOM 1059 O O . PHE A 1 145 ? -8.595 -1.478 -10.043 1.00 97.62 145 PHE A O 1
ATOM 1066 N N . GLN A 1 146 ? -8.463 0.757 -10.182 1.00 93.69 146 GLN A N 1
ATOM 1067 C CA . GLN A 1 146 ? -9.304 0.915 -11.361 1.00 93.69 146 GLN A CA 1
ATOM 1068 C C . GLN A 1 146 ? -8.707 2.034 -12.210 1.00 93.69 146 GLN A C 1
ATOM 1070 O O . GLN A 1 146 ? -8.218 3.030 -11.668 1.00 93.69 146 GLN A O 1
ATOM 1075 N N . MET A 1 147 ? -8.750 1.882 -13.534 1.00 91.19 147 MET A N 1
ATOM 1076 C CA . MET A 1 147 ? -8.318 2.942 -14.442 1.00 91.19 147 MET A CA 1
ATOM 1077 C C . MET A 1 147 ? -9.261 4.141 -14.330 1.00 91.19 147 MET A C 1
ATOM 1079 O O . MET A 1 147 ? -10.473 4.006 -14.492 1.00 91.19 147 MET A O 1
ATOM 1083 N N . MET A 1 148 ? -8.704 5.326 -14.089 1.00 83.94 148 MET A N 1
ATOM 1084 C CA . MET A 1 148 ? -9.457 6.572 -14.201 1.00 83.94 148 MET A CA 1
ATOM 1085 C C . MET A 1 148 ? -9.543 6.959 -15.677 1.00 83.94 148 MET A C 1
ATOM 1087 O O . MET A 1 148 ? -8.521 7.078 -16.350 1.00 83.94 148 MET A O 1
ATOM 1091 N N . SER A 1 149 ? -10.757 7.147 -16.195 1.00 76.94 149 SER A N 1
ATOM 1092 C CA . SER A 1 149 ? -10.950 7.649 -17.555 1.00 76.94 149 SER A CA 1
ATOM 1093 C C . SER A 1 149 ? -10.300 9.030 -17.680 1.00 76.94 149 SER A C 1
ATOM 1095 O O . SER A 1 149 ? -10.594 9.925 -16.886 1.00 76.94 149 SER A O 1
ATOM 1097 N N . ALA A 1 150 ? -9.428 9.220 -18.672 1.00 58.03 150 ALA A N 1
ATOM 1098 C CA . ALA A 1 150 ? -8.901 10.539 -18.995 1.00 58.03 150 ALA A CA 1
ATOM 1099 C C . ALA A 1 150 ? -10.071 11.420 -19.455 1.00 58.03 150 ALA A C 1
ATOM 1101 O O . ALA A 1 150 ? -10.619 11.214 -20.539 1.00 58.03 150 ALA A O 1
ATOM 1102 N N . SER A 1 151 ? -10.500 12.358 -18.609 1.00 47.16 151 SER A N 1
ATOM 1103 C CA . SER A 1 151 ? -11.534 13.319 -18.985 1.00 47.16 151 SER A CA 1
ATOM 1104 C C . SER A 1 151 ? -11.020 14.128 -20.174 1.00 47.16 151 SER A C 1
ATOM 1106 O O . SER A 1 151 ? -10.046 14.875 -20.066 1.00 47.16 151 SER A O 1
ATOM 1108 N N . SER A 1 152 ? -11.645 13.937 -21.332 1.00 45.06 152 SER A N 1
ATOM 1109 C CA . SER A 1 152 ? -11.460 14.814 -22.479 1.00 45.06 152 SER A CA 1
ATOM 1110 C C . SER A 1 152 ? -12.022 16.178 -22.089 1.00 45.06 152 SER A C 1
ATOM 1112 O O . SER A 1 152 ? -13.131 16.276 -21.574 1.00 45.06 152 SER A O 1
ATOM 1114 N N . ASN A 1 153 ? -11.220 17.218 -22.291 1.00 47.56 153 ASN A N 1
ATOM 1115 C CA . ASN A 1 153 ? -11.502 18.604 -21.939 1.00 47.56 153 ASN A CA 1
ATOM 1116 C C . ASN A 1 153 ? -12.846 19.068 -22.550 1.00 47.56 153 ASN A C 1
ATOM 1118 O O . ASN A 1 153 ? -12.897 19.501 -23.699 1.00 47.56 153 ASN A O 1
ATOM 1122 N N . GLY A 1 154 ? -13.936 18.922 -21.795 1.00 40.47 154 GLY A N 1
ATOM 1123 C CA . GLY A 1 154 ? -15.303 19.237 -22.196 1.00 40.47 154 GLY A CA 1
ATOM 1124 C C . GLY A 1 154 ? -15.851 20.385 -21.359 1.00 40.47 154 GLY A C 1
ATOM 1125 O O . GLY A 1 154 ? -15.905 20.314 -20.135 1.00 40.47 154 GLY A O 1
ATOM 1126 N N . THR A 1 155 ? -16.213 21.460 -22.045 1.00 37.03 155 THR A N 1
ATOM 1127 C CA . THR A 1 155 ? -16.730 22.733 -21.543 1.00 37.03 155 THR A CA 1
ATOM 1128 C C . THR A 1 155 ? -17.755 22.593 -20.409 1.00 37.03 155 THR A C 1
ATOM 1130 O O . THR A 1 155 ? -18.736 21.861 -20.514 1.00 37.03 155 THR A O 1
ATOM 1133 N N . SER A 1 156 ? -17.525 23.369 -19.346 1.00 42.41 156 SER A N 1
ATOM 1134 C CA . SER A 1 156 ? -18.398 23.567 -18.185 1.00 42.41 156 SER A CA 1
ATOM 1135 C C . SER A 1 156 ? -19.864 23.802 -18.568 1.00 42.41 156 SER A C 1
ATOM 1137 O O . SER A 1 156 ? -20.188 24.786 -19.233 1.00 42.41 156 SER A O 1
ATOM 1139 N N . THR A 1 157 ? -20.755 22.942 -18.072 1.00 32.72 157 THR A N 1
ATOM 1140 C CA . THR A 1 157 ? -22.130 23.320 -17.731 1.00 32.72 157 THR A CA 1
ATOM 1141 C C . THR A 1 157 ? -22.458 22.770 -16.342 1.00 32.72 157 THR A C 1
ATOM 1143 O O . THR A 1 157 ? -22.214 21.608 -16.032 1.00 32.72 157 THR A O 1
ATOM 1146 N N . ASN A 1 158 ? -22.933 23.671 -15.481 1.00 44.41 158 ASN A N 1
ATOM 1147 C CA . ASN A 1 158 ? -23.297 23.447 -14.084 1.00 44.41 158 ASN A CA 1
ATOM 1148 C C . ASN A 1 158 ? -24.299 22.292 -13.918 1.00 44.41 158 ASN A C 1
ATOM 1150 O O . ASN A 1 158 ? -25.371 22.316 -14.519 1.00 44.41 158 ASN A O 1
ATOM 1154 N N . GLY A 1 159 ? -23.997 21.358 -13.015 1.00 34.56 159 GLY A N 1
ATOM 1155 C CA . GLY A 1 159 ? -24.930 20.324 -12.574 1.00 34.56 159 GLY A CA 1
ATOM 1156 C C . GLY A 1 159 ? -24.334 19.460 -11.467 1.00 34.56 159 GLY A C 1
ATOM 1157 O O . GLY A 1 159 ? -23.582 18.528 -11.734 1.00 34.56 159 GLY A O 1
ATOM 1158 N N . SER A 1 160 ? -24.662 19.775 -10.213 1.00 47.62 160 SER A N 1
ATOM 1159 C CA . SER A 1 160 ? -24.358 18.937 -9.052 1.00 47.62 160 SER A CA 1
ATOM 1160 C C . SER A 1 160 ? -25.063 17.586 -9.160 1.00 47.62 160 SER A C 1
ATOM 1162 O O . SER A 1 160 ? -26.226 17.471 -8.794 1.00 47.62 160 SER A O 1
ATOM 1164 N N . THR A 1 161 ? -24.339 16.557 -9.587 1.00 35.28 161 THR A N 1
ATOM 1165 C CA . THR A 1 161 ? -24.639 15.148 -9.299 1.00 35.28 161 THR A CA 1
ATOM 1166 C C . THR A 1 161 ? -23.335 14.361 -9.352 1.00 35.28 161 THR A C 1
ATOM 1168 O O . THR A 1 161 ? -22.651 14.358 -10.370 1.00 35.28 161 THR A O 1
ATOM 1171 N N . SER A 1 162 ? -22.989 13.720 -8.235 1.00 41.84 162 SER A N 1
ATOM 1172 C CA . SER A 1 162 ? -21.850 12.808 -8.095 1.00 41.84 162 SER A CA 1
ATOM 1173 C C . SER A 1 162 ? -21.946 11.671 -9.126 1.00 41.84 162 SER A C 1
ATOM 1175 O O . SER A 1 162 ? -22.923 10.917 -9.072 1.00 41.84 162 SER A O 1
ATOM 1177 N N . PRO A 1 163 ? -20.997 11.519 -10.071 1.00 37.72 163 PRO A N 1
ATOM 1178 C CA . PRO A 1 163 ? -21.026 10.397 -10.989 1.00 37.72 163 PRO A CA 1
ATOM 1179 C C . PRO A 1 163 ? -20.418 9.174 -10.300 1.00 37.72 163 PRO A C 1
ATOM 1181 O O . PRO A 1 163 ? -19.236 9.139 -9.959 1.00 37.72 163 PRO A O 1
ATOM 1184 N N . SER A 1 164 ? -21.251 8.155 -10.106 1.00 37.38 164 SER A N 1
ATOM 1185 C CA . SER A 1 164 ? -20.797 6.783 -9.891 1.00 37.38 164 SER A CA 1
ATOM 1186 C C . SER A 1 164 ? -19.969 6.364 -11.118 1.00 37.38 164 SER A C 1
ATOM 1188 O O . SER A 1 164 ? -20.489 6.458 -12.233 1.00 37.38 164 SER A O 1
ATOM 1190 N N . PRO A 1 165 ? -18.686 5.981 -10.978 1.00 43.56 165 PRO A N 1
ATOM 1191 C CA . PRO A 1 165 ? -17.886 5.591 -12.128 1.00 43.56 165 PRO A CA 1
ATOM 1192 C C . PRO A 1 165 ? -18.385 4.255 -12.684 1.00 43.56 165 PRO A C 1
ATOM 1194 O O . PRO A 1 165 ? -18.485 3.255 -11.973 1.00 43.56 165 PRO A O 1
ATOM 1197 N N . SER A 1 166 ? -18.705 4.262 -13.976 1.00 34.12 166 SER A N 1
ATOM 1198 C CA . SER A 1 166 ? -19.093 3.092 -14.755 1.00 34.12 166 SER A CA 1
ATOM 1199 C C . SER A 1 166 ? -17.991 2.032 -14.708 1.00 34.12 166 SER A C 1
ATOM 1201 O O . SER A 1 166 ? -16.879 2.248 -15.187 1.00 34.12 166 SER A O 1
ATOM 1203 N N . VAL A 1 167 ? -18.318 0.881 -14.125 1.00 38.34 167 VAL A N 1
ATOM 1204 C CA . VAL A 1 167 ? -17.439 -0.284 -13.996 1.00 38.34 167 VAL A CA 1
ATOM 1205 C C . VAL A 1 167 ? -17.171 -0.867 -15.385 1.00 38.34 167 VAL A C 1
ATOM 1207 O O . VAL A 1 167 ? -18.061 -1.463 -15.988 1.00 38.34 167 VAL A O 1
ATOM 1210 N N . VAL A 1 168 ? -15.947 -0.728 -15.895 1.00 35.12 168 VAL A N 1
ATOM 1211 C CA . VAL A 1 168 ? -15.449 -1.581 -16.983 1.00 35.12 168 VAL A CA 1
ATOM 1212 C C . VAL A 1 168 ? -14.617 -2.707 -16.360 1.00 35.12 168 VAL A C 1
ATOM 1214 O O . VAL A 1 168 ? -13.554 -2.433 -15.803 1.00 35.12 168 VAL A O 1
ATOM 1217 N N . PRO A 1 169 ? -15.088 -3.967 -16.380 1.00 35.53 169 PRO A N 1
ATOM 1218 C CA . PRO A 1 169 ? -14.308 -5.080 -15.857 1.00 35.53 169 PRO A CA 1
ATOM 1219 C C . PRO A 1 169 ? -13.066 -5.301 -16.728 1.00 35.53 169 PRO A C 1
ATOM 1221 O O . PRO A 1 169 ? -13.161 -5.430 -17.948 1.00 35.53 169 PRO A O 1
ATOM 1224 N N . TYR A 1 170 ? -11.895 -5.347 -16.093 1.00 41.03 170 TYR A N 1
ATOM 1225 C CA . TYR A 1 170 ? -10.648 -5.750 -16.735 1.00 41.03 170 TYR A CA 1
ATOM 1226 C C . TYR A 1 170 ? -10.705 -7.253 -17.036 1.00 41.03 170 TYR A C 1
ATOM 1228 O O . TYR A 1 170 ? -10.779 -8.076 -16.127 1.00 41.03 170 TYR A O 1
ATOM 1236 N N . THR A 1 171 ? -10.694 -7.617 -18.317 1.00 43.75 171 THR A N 1
ATOM 1237 C CA . THR A 1 171 ? -10.824 -8.999 -18.813 1.00 43.75 171 THR A CA 1
ATOM 1238 C C . THR A 1 171 ? -9.470 -9.663 -19.080 1.00 43.75 171 THR A C 1
ATOM 1240 O O . THR A 1 171 ? -9.329 -10.470 -20.001 1.00 43.75 171 THR A O 1
ATOM 1243 N N . GLY A 1 172 ? -8.454 -9.335 -18.273 1.00 43.00 172 GLY A N 1
ATOM 1244 C CA . GLY A 1 172 ? -7.140 -9.969 -18.351 1.00 43.00 172 GLY A CA 1
ATOM 1245 C C . GLY A 1 172 ? -7.264 -11.488 -18.233 1.00 43.00 172 GLY A C 1
ATOM 1246 O O . GLY A 1 172 ? -7.704 -12.014 -17.215 1.00 43.00 172 GLY A O 1
ATOM 1247 N N . SER A 1 173 ? -6.918 -12.194 -19.307 1.00 38.50 173 SER A N 1
ATOM 1248 C CA . SER A 1 173 ? -6.989 -13.650 -19.372 1.00 38.50 173 SER A CA 1
ATOM 1249 C C . SER A 1 173 ? -5.885 -14.254 -18.506 1.00 38.50 173 SER A C 1
ATOM 1251 O O . SER A 1 173 ? -4.720 -14.253 -18.895 1.00 38.50 173 SER A O 1
ATOM 1253 N N . ALA A 1 174 ? -6.240 -14.779 -17.334 1.00 44.09 174 ALA A N 1
ATOM 1254 C CA . ALA A 1 174 ? -5.351 -15.643 -16.573 1.00 44.09 174 ALA A CA 1
ATOM 1255 C C . ALA A 1 174 ? -5.206 -16.973 -17.329 1.00 44.09 174 ALA A C 1
ATOM 1257 O O . ALA A 1 174 ? -6.158 -17.748 -17.448 1.00 44.09 174 ALA A O 1
ATOM 1258 N N . ALA A 1 175 ? -4.019 -17.231 -17.878 1.00 38.41 175 ALA A N 1
ATOM 1259 C CA . ALA A 1 175 ? -3.681 -18.543 -18.401 1.00 38.41 175 ALA A CA 1
ATOM 1260 C C . ALA A 1 175 ? -3.611 -19.525 -17.222 1.00 38.41 175 ALA A C 1
ATOM 1262 O O . ALA A 1 175 ? -2.680 -19.492 -16.420 1.00 38.41 175 ALA A O 1
ATOM 1263 N N . ASN A 1 176 ? -4.623 -20.385 -17.103 1.00 34.59 176 ASN A N 1
ATOM 1264 C CA . ASN A 1 176 ? -4.618 -21.503 -16.170 1.00 34.59 176 ASN A CA 1
ATOM 1265 C C . ASN A 1 176 ? -3.497 -22.467 -16.573 1.00 34.59 176 ASN A C 1
ATOM 1267 O O . ASN A 1 176 ? -3.643 -23.228 -17.529 1.00 34.59 176 ASN A O 1
ATOM 1271 N N . ILE A 1 177 ? -2.380 -22.446 -15.850 1.00 39.19 177 ILE A N 1
ATOM 1272 C CA . ILE A 1 177 ? -1.364 -23.489 -15.972 1.00 39.19 177 ILE A CA 1
ATOM 1273 C C . ILE A 1 177 ? -1.886 -24.683 -15.173 1.00 39.19 177 ILE A C 1
ATOM 1275 O O . ILE A 1 177 ? -1.783 -24.742 -13.950 1.00 39.19 177 ILE A O 1
ATOM 1279 N N . SER A 1 178 ? -2.546 -25.606 -15.867 1.00 34.03 178 SER A N 1
ATOM 1280 C CA . SER A 1 178 ? -3.006 -26.870 -15.304 1.00 34.03 178 SER A CA 1
ATOM 1281 C C . SER A 1 178 ? -1.803 -27.671 -14.803 1.00 34.03 178 SER A C 1
ATOM 1283 O O . SER A 1 178 ? -1.000 -28.155 -15.602 1.00 34.03 178 SER A O 1
ATOM 1285 N N . ALA A 1 179 ? -1.685 -27.811 -13.483 1.00 39.94 179 ALA A N 1
ATOM 1286 C CA . ALA A 1 179 ? -0.748 -28.723 -12.847 1.00 39.94 179 ALA A CA 1
ATOM 1287 C C . ALA A 1 179 ? -1.125 -30.168 -13.217 1.00 39.94 179 ALA A C 1
ATOM 1289 O O . ALA A 1 179 ? -2.036 -30.761 -12.641 1.00 39.94 179 ALA A O 1
ATOM 1290 N N . LEU A 1 180 ? -0.438 -30.733 -14.210 1.00 40.91 180 LEU A N 1
ATOM 1291 C CA . LEU A 1 180 ? -0.439 -32.172 -14.443 1.00 40.91 180 LEU A CA 1
ATOM 1292 C C . LEU A 1 180 ? 0.374 -32.816 -13.320 1.00 40.91 180 LEU A C 1
ATOM 1294 O O . LEU A 1 180 ? 1.587 -32.640 -13.224 1.00 40.91 180 LEU A O 1
ATOM 1298 N N . GLY A 1 181 ? -0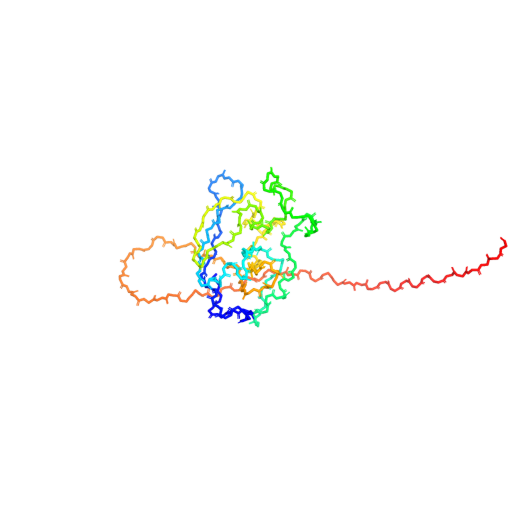.332 -33.525 -12.441 1.00 38.91 181 GLY A N 1
ATOM 1299 C CA . GLY A 1 181 ? 0.259 -34.297 -11.364 1.00 38.91 181 GLY A CA 1
ATOM 1300 C C . GLY A 1 181 ? 1.222 -35.356 -11.894 1.00 38.91 181 GLY A C 1
ATOM 1301 O O . GLY A 1 181 ? 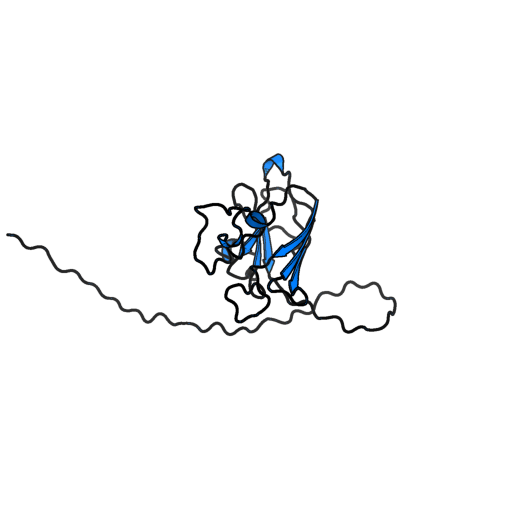0.865 -36.173 -12.738 1.00 38.91 181 GLY A O 1
ATOM 1302 N N . ALA A 1 182 ? 2.427 -35.374 -11.335 1.00 40.50 182 ALA A N 1
ATOM 1303 C CA . ALA A 1 182 ? 3.298 -36.535 -11.345 1.00 40.50 182 ALA A CA 1
ATOM 1304 C C . ALA A 1 182 ? 3.415 -37.025 -9.900 1.00 40.50 182 ALA A C 1
ATOM 1306 O O . ALA A 1 182 ? 4.190 -36.512 -9.096 1.00 40.50 182 ALA A O 1
ATOM 1307 N N . VAL A 1 183 ? 2.578 -38.005 -9.562 1.00 43.22 183 VAL A N 1
ATOM 1308 C CA . VAL A 1 183 ? 2.713 -38.811 -8.349 1.00 43.22 183 VAL A CA 1
ATOM 1309 C C . VAL A 1 183 ? 3.939 -39.700 -8.553 1.00 43.22 183 VAL A C 1
ATOM 1311 O O . VAL A 1 183 ? 3.883 -40.679 -9.290 1.00 43.22 183 VAL A O 1
ATOM 1314 N N . GLY A 1 184 ? 5.062 -39.333 -7.941 1.00 36.97 184 GLY A N 1
ATOM 1315 C CA . GLY A 1 184 ? 6.283 -40.133 -7.910 1.00 36.97 184 GLY A CA 1
ATOM 1316 C C . GLY A 1 184 ? 6.599 -40.552 -6.481 1.00 36.97 184 GLY A C 1
ATOM 1317 O O . GLY A 1 184 ? 7.395 -39.903 -5.812 1.00 36.97 184 GLY A O 1
ATOM 1318 N N . LEU A 1 185 ? 5.961 -41.626 -6.006 1.00 38.78 185 LEU A N 1
ATOM 1319 C CA . LEU A 1 185 ? 6.421 -42.355 -4.824 1.00 38.78 185 LEU A CA 1
ATOM 1320 C C . LEU A 1 185 ? 7.796 -42.963 -5.131 1.00 38.78 185 LEU A C 1
ATOM 1322 O O . LEU A 1 185 ? 7.898 -43.868 -5.955 1.00 38.78 185 LEU A O 1
ATOM 1326 N N . LEU A 1 186 ? 8.836 -42.516 -4.431 1.00 37.16 186 LEU A N 1
ATOM 1327 C CA . LEU A 1 186 ? 10.100 -43.240 -4.319 1.00 37.16 186 LEU A CA 1
ATOM 1328 C C . LEU A 1 186 ? 10.313 -43.612 -2.854 1.00 37.16 186 LEU A C 1
ATOM 1330 O O . LEU A 1 186 ? 10.867 -42.858 -2.060 1.00 37.16 186 LEU A O 1
ATOM 1334 N N . ALA A 1 187 ? 9.827 -44.804 -2.516 1.00 40.34 187 ALA A N 1
ATOM 1335 C CA . ALA A 1 187 ? 10.257 -45.570 -1.360 1.00 40.34 187 ALA A CA 1
ATOM 1336 C C . ALA A 1 187 ? 11.162 -46.703 -1.860 1.00 40.34 187 ALA A C 1
ATOM 1338 O O . ALA A 1 187 ? 10.718 -47.546 -2.633 1.00 40.34 187 ALA A O 1
ATOM 1339 N N . ILE A 1 188 ? 12.416 -46.714 -1.417 1.00 43.47 188 ILE A N 1
ATOM 1340 C CA . ILE A 1 188 ? 13.323 -47.874 -1.424 1.00 43.47 188 ILE A CA 1
ATOM 1341 C C . ILE A 1 188 ? 14.345 -47.598 -0.312 1.00 43.47 188 ILE A C 1
ATOM 1343 O O . ILE A 1 188 ? 15.117 -46.653 -0.403 1.00 43.47 188 ILE A O 1
ATOM 1347 N N . ALA A 1 189 ? 14.121 -48.132 0.889 1.00 38.12 189 ALA A N 1
ATOM 1348 C CA . ALA A 1 189 ? 14.488 -49.475 1.356 1.00 38.12 189 ALA A CA 1
ATOM 1349 C C . ALA A 1 189 ? 15.927 -49.514 1.903 1.00 38.12 189 ALA A C 1
ATOM 1351 O O . ALA A 1 189 ? 16.902 -49.377 1.173 1.00 38.12 189 ALA A O 1
ATOM 1352 N N . ALA A 1 190 ? 16.016 -49.698 3.221 1.00 40.69 190 ALA A N 1
ATOM 1353 C CA . ALA A 1 190 ? 17.239 -49.953 3.966 1.00 40.69 190 ALA A CA 1
ATOM 1354 C C . ALA A 1 190 ? 17.762 -51.383 3.724 1.00 40.69 190 ALA A C 1
ATOM 1356 O O . ALA A 1 190 ? 16.978 -52.331 3.712 1.00 40.69 190 ALA A O 1
ATOM 1357 N N . ALA A 1 191 ? 19.084 -51.527 3.614 1.00 37.62 191 ALA A N 1
ATOM 1358 C CA . ALA A 1 191 ? 19.858 -52.756 3.835 1.00 37.62 191 ALA A CA 1
ATOM 1359 C C . ALA A 1 191 ? 21.296 -52.311 4.187 1.00 37.62 191 ALA A C 1
ATOM 1361 O O . ALA A 1 191 ? 21.918 -51.607 3.401 1.00 37.62 191 ALA A O 1
ATOM 1362 N N . ILE A 1 192 ? 21.737 -52.389 5.447 1.00 39.31 192 ILE A N 1
ATOM 1363 C CA . ILE A 1 192 ? 22.496 -53.505 6.049 1.00 39.31 192 ILE A CA 1
ATOM 1364 C C . ILE A 1 192 ? 23.658 -53.982 5.154 1.00 39.31 192 ILE A C 1
ATOM 1366 O O . ILE A 1 192 ? 23.474 -54.890 4.346 1.00 39.31 192 ILE A O 1
ATOM 1370 N N . LEU A 1 193 ? 24.849 -53.402 5.338 1.00 44.97 193 LEU A N 1
ATOM 1371 C CA . LEU A 1 193 ? 26.003 -54.050 5.988 1.00 44.97 193 LEU A CA 1
ATOM 1372 C C . LEU A 1 193 ? 26.991 -52.981 6.479 1.00 44.97 193 LEU A C 1
ATOM 1374 O O . LEU A 1 193 ? 27.211 -52.009 5.723 1.00 44.97 193 LEU A O 1
#

Radius of gyration: 20.67 Å; chains: 1; bounding box: 51×78×43 Å

Secondary structure (DSSP, 8-state):
---SS-S--TTS---EEEEEEEE-TTSSSEEEEEEEE----HHHH-SB-EEEESSPPPTT--GGGG-SB--TT---SSS---TTSGGGS-TT-HHHHH--B-SSSEEEEEEESS-BS-TTSTTB-TTSEEEEE-TT--EEEEEE--PPP--------------PPP---------------------------

InterPro domains:
  IPR036423 Superoxide dismutase-like, copper/zinc binding domain superfamily [G3DSA:2.60.40.200] (3-160)
  IPR036423 Superoxide dismutase-like, copper/zinc binding domain superfamily [SSF49329] (12-146)